Protein AF-A0A5J4TX63-F1 (afdb_monomer_lite)

Organism: NCBI:txid222440

InterPro domains:
  IPR017964 DNA-directed DNA polymerase, family B, conserved site [PS00116] (200-208)
  IPR023211 DNA polymerase, palm domain superfamily [G3DSA:3.90.1600.10] (110-307)
  IPR043502 DNA/RNA polymerase superfamily [SSF56672] (84-308)

pLDDT: mean 83.56, std 12.78, range [38.12, 96.06]

Sequence (308 aa):
MQDTETGRDIKDNVKEDDFEYFRDIVYKGQCWFCEVRFTNKNPPTLDRIDSSLGHSKNNVQLACSWCNVKRGNRDPFITKGLIQLKRYYLAKGNSEGEQFSKITMNSSYGSDGMNQEHFSDIKLCDIHETFRKHLNGRFKSDRKLGGNLYAIEFEQQKFNCKTCLQVAFAVLDCAKYWFMNFYCNFLTPMVDMNRVHLIYCDTDSIMLAVAGDPKQNYKQGFSAVIKDKQFYDLNFYKFLPKPKSIIMQENKCSKGKIKELQIQDKKKPLGVAQEHCGSTLIALAPKNYWLRQEFDKKDPIVVKLKGM

Radius of gyration: 28.32 Å; chains: 1; bounding box: 66×66×69 Å

Secondary structure (DSSP, 8-state):
-HHHHTT---TTB--GGGHHHHHHHHHH-B-TTT-PBPBTTB-EEEEESSTTS--BTTSEEEEEHHHHHHHTTS-HHHHHHHHHHHHHHHHTT-TT-HHHHHHHHHHHHHHHT--GGG--EEEEE-HHHHHHHHTSTTEEEEEEEETTEEEEEE--S-----S-HHHHHHHHHHHHHHHHIIIIIIIHHHB-TTSEEEEEEETTEEEEEE---TTS-GGGTTGGGBS-HHHHHHHHHHHSPPPHHHHHHHHTT------GGG--TT--TT--EEEEEESEEEEEETTEEEEE----TTSPEEEEEE--

Structure (mmCIF, N/CA/C/O backbone):
data_AF-A0A5J4TX63-F1
#
_entry.id   AF-A0A5J4TX63-F1
#
loop_
_atom_site.group_PDB
_atom_site.id
_atom_site.type_symbol
_atom_site.label_atom_id
_atom_site.label_alt_id
_atom_site.label_comp_id
_atom_site.label_asym_id
_atom_site.label_entity_id
_atom_site.label_seq_id
_atom_site.pdbx_PDB_ins_code
_atom_site.Cartn_x
_atom_site.Cartn_y
_atom_site.Cartn_z
_atom_site.occupancy
_atom_site.B_iso_or_equiv
_atom_site.auth_seq_id
_atom_site.auth_comp_id
_atom_site.auth_asym_id
_atom_site.auth_atom_id
_atom_site.pdbx_PDB_model_num
ATOM 1 N N . MET A 1 1 ? 22.228 27.403 -16.193 1.00 63.25 1 MET A N 1
ATOM 2 C CA . MET A 1 1 ? 21.794 26.287 -17.072 1.00 63.25 1 MET A CA 1
ATOM 3 C C . MET A 1 1 ? 22.028 25.022 -16.267 1.00 63.25 1 MET A C 1
ATOM 5 O O . MET A 1 1 ? 23.117 24.886 -15.720 1.00 63.25 1 MET A O 1
ATOM 9 N N . GLN A 1 2 ? 21.023 24.149 -16.133 1.00 71.88 2 GLN A N 1
ATOM 10 C CA . GLN A 1 2 ? 21.026 23.052 -15.147 1.00 71.88 2 GLN A CA 1
ATOM 11 C C . GLN A 1 2 ? 22.307 22.198 -15.178 1.00 71.88 2 GLN A C 1
ATOM 13 O O . GLN A 1 2 ? 22.765 21.741 -14.139 1.00 71.88 2 GLN A O 1
ATOM 18 N N . ASP A 1 3 ? 22.887 21.975 -16.358 1.00 77.94 3 ASP A N 1
ATOM 19 C CA . ASP A 1 3 ? 24.098 21.163 -16.533 1.00 77.94 3 ASP A CA 1
ATOM 20 C C . ASP A 1 3 ? 25.335 21.846 -15.947 1.00 77.94 3 ASP A C 1
ATOM 22 O O . ASP A 1 3 ? 26.051 21.223 -15.163 1.00 77.94 3 ASP A O 1
ATOM 26 N N . THR A 1 4 ? 25.501 23.143 -16.216 1.00 78.00 4 THR A N 1
ATOM 27 C CA . THR A 1 4 ? 26.569 23.995 -15.673 1.00 78.00 4 THR A CA 1
ATOM 28 C C . THR A 1 4 ? 26.514 24.081 -14.149 1.00 78.00 4 THR A C 1
ATOM 30 O O . THR A 1 4 ? 27.539 23.976 -13.489 1.00 78.00 4 THR A O 1
ATOM 33 N N . GLU A 1 5 ? 25.313 24.219 -13.580 1.00 79.75 5 GLU A N 1
ATOM 34 C CA . GLU A 1 5 ? 25.105 24.304 -12.123 1.00 79.75 5 GLU A CA 1
ATOM 35 C C . GLU A 1 5 ? 25.472 23.002 -11.397 1.00 79.75 5 GLU A C 1
ATOM 37 O O . GLU A 1 5 ? 25.868 23.025 -10.237 1.00 79.75 5 GLU A O 1
ATOM 42 N N . THR A 1 6 ? 25.370 21.865 -12.087 1.00 78.50 6 THR A N 1
ATOM 43 C CA . THR A 1 6 ? 25.723 20.537 -11.556 1.00 78.50 6 THR A CA 1
ATOM 44 C C . THR A 1 6 ? 27.087 20.021 -12.027 1.00 78.50 6 THR A C 1
ATOM 46 O O . THR A 1 6 ? 27.402 18.863 -11.775 1.00 78.50 6 THR A O 1
ATOM 49 N N . GLY A 1 7 ? 27.884 20.842 -12.722 1.00 82.19 7 GLY A N 1
ATOM 50 C CA . GLY A 1 7 ? 29.227 20.472 -13.187 1.00 82.19 7 GLY A CA 1
ATOM 51 C C . GLY A 1 7 ? 29.271 19.364 -14.248 1.00 82.19 7 GLY A C 1
ATOM 52 O O . GLY A 1 7 ? 30.264 18.648 -14.331 1.00 82.19 7 GLY A O 1
ATOM 53 N N . ARG A 1 8 ? 28.202 19.188 -15.036 1.00 82.88 8 ARG A N 1
ATOM 54 C CA . ARG A 1 8 ? 28.139 18.175 -16.104 1.00 82.88 8 ARG A CA 1
ATOM 55 C C . ARG A 1 8 ? 28.800 18.681 -17.385 1.00 82.88 8 ARG A C 1
ATOM 57 O O . ARG A 1 8 ? 28.806 19.885 -17.637 1.00 82.88 8 ARG A O 1
ATOM 64 N N . ASP A 1 9 ? 29.345 17.762 -18.186 1.00 84.19 9 ASP A N 1
ATOM 65 C CA . ASP A 1 9 ? 29.952 18.113 -19.475 1.00 84.19 9 ASP A CA 1
ATOM 66 C C . ASP A 1 9 ? 28.898 18.709 -20.422 1.00 84.19 9 ASP A C 1
ATOM 68 O O . ASP A 1 9 ? 27.782 18.199 -20.532 1.00 84.19 9 ASP A O 1
ATOM 72 N N . ILE A 1 10 ? 29.271 19.806 -21.079 1.00 84.44 10 ILE A N 1
ATOM 73 C CA . ILE A 1 10 ? 28.422 20.608 -21.966 1.00 84.44 10 ILE A CA 1
ATOM 74 C C . ILE A 1 10 ? 28.936 20.645 -23.411 1.00 84.44 10 ILE A C 1
ATOM 76 O O . ILE A 1 10 ? 28.298 21.276 -24.253 1.00 84.44 10 ILE A O 1
ATOM 80 N N . LYS A 1 11 ? 30.076 20.006 -23.718 1.00 84.62 11 LYS A N 1
ATOM 81 C CA . LYS A 1 11 ? 30.701 20.057 -25.057 1.00 84.62 11 LYS A CA 1
ATOM 82 C C . LYS A 1 11 ? 29.755 19.600 -26.174 1.00 84.62 11 LYS A C 1
ATOM 84 O O . LYS A 1 11 ? 29.693 20.235 -27.231 1.00 84.62 11 LYS A O 1
ATOM 89 N N . ASP A 1 12 ? 28.978 18.561 -25.880 1.00 86.50 12 ASP A N 1
ATOM 90 C CA . ASP A 1 12 ? 28.062 17.901 -26.815 1.00 86.50 12 ASP A CA 1
ATOM 91 C C . ASP A 1 12 ? 26.586 18.183 -26.507 1.00 86.50 12 ASP A C 1
ATOM 93 O O . ASP A 1 12 ? 25.705 17.413 -26.900 1.00 86.50 12 ASP A O 1
ATOM 97 N N . ASN A 1 13 ? 26.295 19.265 -25.779 1.00 88.44 13 ASN A N 1
ATOM 98 C CA . ASN A 1 13 ? 24.913 19.644 -25.504 1.00 88.44 13 ASN A CA 1
ATOM 99 C C . ASN A 1 13 ? 24.160 19.995 -26.795 1.00 88.44 13 ASN A C 1
ATOM 101 O O . ASN A 1 13 ? 24.763 20.492 -27.745 1.00 88.44 13 ASN A O 1
ATOM 105 N N . VAL A 1 14 ? 22.842 19.758 -26.798 1.00 88.25 14 VAL A N 1
ATOM 106 C CA . VAL A 1 14 ? 21.936 20.095 -27.910 1.00 88.25 14 VAL A CA 1
ATOM 107 C C . VAL A 1 14 ? 22.163 21.536 -28.374 1.00 88.25 14 VAL A C 1
ATOM 109 O O . VAL A 1 14 ? 22.171 22.459 -27.553 1.00 88.25 14 VAL A O 1
ATOM 112 N N . LYS A 1 15 ? 22.322 21.718 -29.690 1.00 89.25 15 LYS A N 1
ATOM 113 C CA . LYS A 1 15 ? 22.596 23.015 -30.331 1.00 89.25 15 LYS A CA 1
ATOM 114 C C . LYS A 1 15 ? 21.430 23.449 -31.214 1.00 89.25 15 LYS A C 1
ATOM 116 O O . LYS A 1 15 ? 20.516 22.675 -31.486 1.00 89.25 15 LYS A O 1
ATOM 121 N N . GLU A 1 16 ? 21.471 24.693 -31.680 1.00 88.38 16 GLU A N 1
ATOM 122 C CA . GLU A 1 16 ? 20.468 25.234 -32.606 1.00 88.38 16 GLU A CA 1
ATOM 123 C C . GLU A 1 16 ? 20.409 24.442 -33.923 1.00 88.38 16 GLU A C 1
ATOM 125 O O . GLU A 1 16 ? 19.320 24.181 -34.427 1.00 88.38 16 GLU A O 1
ATOM 130 N N . ASP A 1 17 ? 21.549 23.929 -34.397 1.00 91.38 17 ASP A N 1
ATOM 131 C CA . ASP A 1 17 ? 21.633 23.062 -35.583 1.00 91.38 17 ASP A CA 1
ATOM 132 C C . ASP A 1 17 ? 20.809 21.761 -35.454 1.00 91.38 17 ASP A C 1
ATOM 134 O O . ASP A 1 17 ? 20.421 21.159 -36.455 1.00 91.38 17 ASP A O 1
ATOM 138 N N . ASP A 1 18 ? 20.488 21.322 -34.229 1.00 90.75 18 ASP A N 1
ATOM 139 C CA . ASP A 1 18 ? 19.634 20.154 -33.987 1.00 90.75 18 ASP A CA 1
ATOM 140 C C . ASP A 1 18 ? 18.128 20.477 -34.047 1.00 90.75 18 ASP A C 1
ATOM 142 O O . ASP A 1 18 ? 17.299 19.572 -33.892 1.00 90.75 18 ASP A O 1
ATOM 146 N N . PHE A 1 19 ? 17.744 21.739 -34.270 1.00 90.44 19 PHE A N 1
ATOM 147 C CA . PHE A 1 19 ? 16.352 22.195 -34.236 1.00 90.44 19 PHE A CA 1
ATOM 148 C C . PHE A 1 19 ? 15.436 21.366 -35.140 1.00 90.44 19 PHE A C 1
ATOM 150 O O . PHE A 1 19 ? 14.395 20.884 -34.694 1.00 90.44 19 PHE A O 1
ATOM 157 N N . GLU A 1 20 ? 15.840 21.155 -36.392 1.00 92.44 20 GLU A N 1
ATOM 158 C CA . GLU A 1 20 ? 15.070 20.403 -37.387 1.00 92.44 20 GLU A CA 1
ATOM 159 C C . GLU A 1 20 ? 14.808 18.955 -36.946 1.00 92.44 20 GLU A C 1
ATOM 161 O O . GLU A 1 20 ? 13.685 18.453 -37.054 1.00 92.44 20 GLU A O 1
ATOM 166 N N . TYR A 1 21 ? 15.819 18.314 -36.353 1.00 91.44 21 TYR A N 1
ATOM 167 C CA . TYR A 1 21 ? 15.705 16.969 -35.796 1.00 91.44 21 TYR A CA 1
ATOM 168 C C . TYR A 1 21 ? 14.702 16.927 -34.636 1.00 91.44 21 TYR A C 1
ATOM 170 O O . TYR A 1 21 ? 13.779 16.110 -34.643 1.00 91.44 21 TYR A O 1
ATOM 178 N N . PHE A 1 22 ? 14.843 17.830 -33.657 1.00 91.62 22 PHE A N 1
ATOM 179 C CA . PHE A 1 22 ? 13.956 17.865 -32.492 1.00 91.62 22 PHE A CA 1
ATOM 180 C C . PHE A 1 22 ? 12.519 18.255 -32.860 1.00 91.62 22 PHE A C 1
ATOM 182 O O . PHE A 1 22 ? 11.571 17.715 -32.286 1.00 91.62 22 PHE A O 1
ATOM 189 N N . ARG A 1 23 ? 12.336 19.133 -33.852 1.00 91.50 23 ARG A N 1
ATOM 190 C CA . ARG A 1 23 ? 11.021 19.519 -34.374 1.00 91.50 23 ARG A CA 1
ATOM 191 C C . ARG A 1 23 ? 10.265 18.318 -34.944 1.00 91.50 23 ARG A C 1
ATOM 193 O O . ARG A 1 23 ? 9.100 18.131 -34.591 1.00 91.50 23 ARG A O 1
ATOM 200 N N . ASP A 1 24 ? 10.907 17.499 -35.781 1.00 90.94 24 ASP A N 1
ATOM 201 C CA . ASP A 1 24 ? 10.243 16.348 -36.411 1.00 90.94 24 ASP A CA 1
ATOM 202 C C . ASP A 1 24 ? 9.843 15.280 -35.381 1.00 90.94 24 ASP A C 1
ATOM 204 O O . ASP A 1 24 ? 8.698 14.810 -35.372 1.00 90.94 24 ASP A O 1
ATOM 208 N N . ILE A 1 25 ? 10.746 14.955 -34.446 1.00 90.75 25 ILE A N 1
ATOM 209 C CA . ILE A 1 25 ? 10.450 13.957 -33.410 1.00 90.75 25 ILE A CA 1
ATOM 210 C C . ILE A 1 25 ? 9.389 14.445 -32.420 1.00 90.75 25 ILE A C 1
ATOM 212 O O . ILE A 1 25 ? 8.603 13.637 -31.939 1.00 90.75 25 ILE A O 1
ATOM 216 N N . VAL A 1 26 ? 9.316 15.746 -32.119 1.00 91.94 26 VAL A N 1
ATOM 217 C CA . VAL A 1 26 ? 8.270 16.306 -31.248 1.00 91.94 26 VAL A CA 1
ATOM 218 C C . VAL A 1 26 ? 6.914 16.279 -31.942 1.00 91.94 26 VAL A C 1
ATOM 220 O O . VAL A 1 26 ? 5.922 15.916 -31.311 1.00 91.94 26 VAL A O 1
ATOM 223 N N . TYR A 1 27 ? 6.864 16.636 -33.229 1.00 88.94 27 TYR A N 1
ATOM 224 C CA . TYR A 1 27 ? 5.616 16.706 -33.989 1.00 88.94 27 TYR A CA 1
ATOM 225 C C . TYR A 1 27 ? 4.954 15.331 -34.150 1.00 88.94 27 TYR A C 1
ATOM 227 O O . TYR A 1 27 ? 3.744 15.193 -33.967 1.00 88.94 27 TYR A O 1
ATOM 235 N N . LYS A 1 28 ? 5.747 14.299 -34.456 1.00 88.25 28 LYS A N 1
ATOM 236 C CA . LYS A 1 28 ? 5.259 12.918 -34.634 1.00 88.25 28 LYS A CA 1
ATOM 237 C C . LYS A 1 28 ? 5.253 12.110 -33.335 1.00 88.25 28 LYS A C 1
ATOM 239 O O . LYS A 1 28 ? 4.637 11.046 -33.272 1.00 88.25 28 LYS A O 1
ATOM 244 N N . GLY A 1 29 ? 5.964 12.587 -32.320 1.00 90.31 29 GLY A N 1
ATOM 245 C CA . GLY A 1 29 ? 6.242 11.841 -31.107 1.00 90.31 29 GLY A CA 1
ATOM 246 C C . GLY A 1 29 ? 5.195 11.978 -30.013 1.00 90.31 29 GLY A C 1
ATOM 247 O O . GLY A 1 29 ? 4.154 12.632 -30.109 1.00 90.31 29 GLY A O 1
ATOM 248 N N . GLN A 1 30 ? 5.517 11.321 -28.911 1.00 94.69 30 GLN A N 1
ATOM 249 C CA . GLN A 1 30 ? 4.745 11.321 -27.682 1.00 94.69 30 GLN A CA 1
ATOM 250 C C . GLN A 1 30 ? 5.697 11.232 -26.495 1.00 94.69 30 GLN A C 1
ATOM 252 O O . GLN A 1 30 ? 6.861 10.861 -26.639 1.00 94.69 30 GLN A O 1
ATOM 257 N N . CYS A 1 31 ? 5.197 11.554 -25.307 1.00 95.88 31 CYS A N 1
ATOM 258 C CA . CYS A 1 31 ? 5.966 11.396 -24.079 1.00 95.88 31 CYS A CA 1
ATOM 259 C C . CYS A 1 31 ? 6.352 9.926 -23.870 1.00 95.88 31 CYS A C 1
ATOM 261 O O . CYS A 1 31 ? 5.477 9.062 -23.830 1.00 95.88 31 CYS A O 1
ATOM 263 N N . TRP A 1 32 ? 7.636 9.648 -23.652 1.00 95.31 32 TRP A N 1
ATOM 264 C CA . TRP A 1 32 ? 8.145 8.293 -23.434 1.00 95.31 32 TRP A CA 1
ATOM 265 C C . TRP A 1 32 ? 7.550 7.618 -22.187 1.00 95.31 32 TRP A C 1
ATOM 267 O O . TRP A 1 32 ? 7.289 6.414 -22.192 1.00 95.31 32 TRP A O 1
ATOM 277 N N . PHE A 1 33 ? 7.276 8.398 -21.135 1.00 95.81 33 PHE A N 1
ATOM 278 C CA . PHE A 1 33 ? 6.724 7.899 -19.872 1.00 95.81 33 PHE A CA 1
ATOM 279 C C . PHE A 1 33 ? 5.220 7.640 -19.929 1.00 95.81 33 PHE A C 1
ATOM 281 O O . PHE A 1 33 ? 4.740 6.616 -19.457 1.00 95.81 33 PHE A O 1
ATOM 288 N N . CYS A 1 34 ? 4.446 8.594 -20.445 1.00 94.12 34 CYS A N 1
ATOM 289 C CA . CYS A 1 34 ? 2.988 8.541 -20.345 1.00 94.12 34 CYS A CA 1
ATOM 290 C C . CYS A 1 34 ? 2.291 8.231 -21.670 1.00 94.12 34 CYS A C 1
ATOM 292 O O . CYS A 1 34 ? 1.075 8.074 -21.671 1.00 94.12 34 CYS A O 1
ATOM 294 N N . GLU A 1 35 ? 3.043 8.167 -22.769 1.00 93.81 35 GLU A N 1
ATOM 295 C CA . GLU A 1 35 ? 2.569 7.799 -24.109 1.00 93.81 35 GLU A CA 1
ATOM 296 C C . GLU A 1 35 ? 1.427 8.691 -24.614 1.00 93.81 35 GLU A C 1
ATOM 298 O O . GLU A 1 35 ? 0.582 8.287 -25.403 1.00 93.81 35 GLU A O 1
ATOM 303 N N . VAL A 1 36 ? 1.396 9.947 -24.153 1.00 92.75 36 VAL A N 1
ATOM 304 C CA . VAL A 1 36 ? 0.498 10.975 -24.691 1.00 92.75 36 VAL A CA 1
ATOM 305 C C . VAL A 1 36 ? 1.246 11.898 -25.619 1.00 92.75 36 VAL A C 1
ATOM 307 O O . VAL A 1 36 ? 2.344 12.366 -25.302 1.00 92.75 36 VAL A O 1
ATOM 310 N N . ARG A 1 37 ? 0.602 12.164 -26.756 1.00 93.44 37 ARG A N 1
ATOM 311 C CA . ARG A 1 37 ? 1.047 13.136 -27.748 1.00 93.44 37 ARG A CA 1
ATOM 312 C C . ARG A 1 37 ? 1.201 14.519 -27.129 1.00 93.44 37 ARG A C 1
ATOM 314 O O . ARG A 1 37 ? 0.462 14.918 -26.222 1.00 93.44 37 ARG A O 1
ATOM 321 N N . PHE A 1 38 ? 2.186 15.249 -27.621 1.00 94.12 38 PHE A N 1
ATOM 322 C CA . PHE A 1 38 ? 2.439 16.602 -27.162 1.00 94.12 38 PHE A CA 1
ATOM 323 C C . PHE A 1 38 ? 1.362 17.557 -27.673 1.00 94.12 38 PHE A C 1
ATOM 325 O O . PHE A 1 38 ? 0.856 17.425 -28.784 1.00 94.12 38 PHE A O 1
ATOM 332 N N . THR A 1 39 ? 0.974 18.496 -26.817 1.00 89.50 39 THR A N 1
ATOM 333 C CA . THR A 1 39 ? 0.004 19.555 -27.126 1.00 89.50 39 THR A CA 1
ATOM 334 C C . THR A 1 39 ? 0.427 20.823 -26.396 1.00 89.50 39 THR A C 1
ATOM 336 O O . THR A 1 39 ? 1.256 20.763 -25.491 1.00 89.50 39 THR A O 1
ATOM 339 N N . ASN A 1 40 ? -0.205 21.961 -26.681 1.00 86.00 40 ASN A N 1
ATOM 340 C CA . ASN A 1 40 ? 0.071 23.208 -25.952 1.00 86.00 40 ASN A CA 1
ATOM 341 C C . ASN A 1 40 ? -0.186 23.088 -24.434 1.00 86.00 40 ASN A C 1
ATOM 343 O O . ASN A 1 40 ? 0.428 23.796 -23.644 1.00 86.00 40 ASN A O 1
ATOM 347 N N . LYS A 1 41 ? -1.069 22.170 -24.012 1.00 86.81 41 LYS A N 1
ATOM 348 C CA . LYS A 1 41 ? -1.340 21.874 -22.591 1.00 86.81 41 LYS A CA 1
ATOM 349 C C . LYS A 1 41 ? -0.399 20.816 -22.001 1.00 86.81 41 LYS A C 1
ATOM 351 O O . LYS A 1 41 ? -0.329 20.670 -20.785 1.00 86.81 41 LYS A O 1
ATOM 356 N N . ASN A 1 42 ? 0.298 20.064 -22.849 1.00 87.38 42 ASN A N 1
ATOM 357 C CA . ASN A 1 42 ? 1.246 19.018 -22.480 1.00 87.38 42 ASN A CA 1
ATOM 358 C C . ASN A 1 42 ? 2.555 19.245 -23.253 1.00 87.38 42 ASN A C 1
ATOM 360 O O . ASN A 1 42 ? 2.825 18.505 -24.205 1.00 87.38 42 ASN A O 1
ATOM 364 N N . PRO A 1 43 ? 3.322 20.295 -22.904 1.00 90.19 43 PRO A N 1
ATOM 365 C CA . PRO A 1 43 ? 4.495 20.674 -23.670 1.00 90.19 43 PRO A CA 1
ATOM 366 C C . PRO A 1 43 ? 5.598 19.610 -23.549 1.00 90.19 43 PRO A C 1
ATOM 368 O O . PRO A 1 43 ? 5.773 19.020 -22.468 1.00 90.19 43 PRO A O 1
ATOM 371 N N . PRO A 1 44 ? 6.336 19.359 -24.643 1.00 94.19 44 PRO A N 1
ATOM 372 C CA . PRO A 1 44 ? 7.488 18.474 -24.639 1.00 94.19 44 PRO A CA 1
ATOM 373 C C . PRO A 1 44 ? 8.646 19.098 -23.856 1.00 94.19 44 PRO A C 1
ATOM 375 O O . PRO A 1 44 ? 8.828 20.313 -23.820 1.00 94.19 44 PRO A O 1
ATOM 378 N N . THR A 1 45 ? 9.444 18.240 -23.245 1.00 94.06 45 THR A N 1
ATOM 379 C CA . THR A 1 45 ? 10.730 18.529 -22.622 1.00 94.06 45 THR A CA 1
ATOM 380 C C . THR A 1 45 ? 11.709 17.417 -22.991 1.00 94.06 45 THR A C 1
ATOM 382 O O . THR A 1 45 ? 11.306 16.329 -23.415 1.00 94.06 45 THR A O 1
ATOM 385 N N . LEU A 1 46 ? 13.000 17.695 -22.828 1.00 93.12 46 LEU A N 1
ATOM 386 C CA . LEU A 1 46 ? 14.051 16.694 -22.965 1.00 93.12 46 LEU A CA 1
ATOM 387 C C . LEU A 1 46 ? 14.358 16.118 -21.582 1.00 93.12 46 LEU A C 1
ATOM 389 O O . LEU A 1 46 ? 14.754 16.839 -20.668 1.00 93.12 46 LEU A O 1
ATOM 393 N N . ASP A 1 47 ? 14.103 14.826 -21.419 1.00 93.06 47 ASP A N 1
ATOM 394 C CA . ASP A 1 47 ? 14.500 14.046 -20.250 1.00 93.06 47 ASP A CA 1
ATOM 395 C C . ASP A 1 47 ? 15.811 13.330 -20.557 1.00 93.06 47 ASP A C 1
ATOM 397 O O . ASP A 1 47 ? 16.002 12.827 -21.665 1.00 93.06 47 ASP A O 1
ATOM 401 N N . ARG A 1 48 ? 16.722 13.304 -19.586 1.00 92.19 48 ARG A N 1
ATOM 402 C CA . ARG A 1 48 ? 18.016 12.642 -19.749 1.00 92.19 48 ARG A CA 1
ATOM 403 C C . ARG A 1 48 ? 17.858 11.143 -19.542 1.00 92.19 48 ARG A C 1
ATOM 405 O O . ARG A 1 48 ? 17.314 10.723 -18.522 1.00 92.19 48 ARG A O 1
ATOM 412 N N . ILE A 1 49 ? 18.394 10.351 -20.465 1.00 91.81 49 ILE A N 1
ATOM 413 C CA . ILE A 1 49 ? 18.435 8.890 -20.347 1.00 91.81 49 ILE A CA 1
ATOM 414 C C . ILE A 1 49 ? 19.349 8.517 -19.173 1.00 91.81 49 ILE A C 1
ATOM 416 O O . ILE A 1 49 ? 18.914 7.844 -18.236 1.00 91.81 49 ILE A O 1
ATOM 420 N N . ASP A 1 50 ? 20.574 9.046 -19.179 1.00 88.69 50 ASP A N 1
ATOM 421 C CA . ASP A 1 50 ? 21.488 9.033 -18.044 1.00 88.69 50 ASP A CA 1
ATOM 422 C C . ASP A 1 50 ? 21.536 10.419 -17.387 1.00 88.69 50 ASP A C 1
ATOM 424 O O . ASP A 1 50 ? 21.962 11.416 -17.978 1.00 88.69 50 ASP A O 1
ATOM 428 N N . SER A 1 51 ? 21.092 10.477 -16.130 1.00 87.31 51 SER A N 1
ATOM 429 C CA . SER A 1 51 ? 21.051 11.709 -15.338 1.00 87.31 51 SER A CA 1
ATOM 430 C C . SER A 1 51 ? 22.439 12.225 -14.934 1.00 87.31 51 SER A C 1
ATOM 432 O O . SER A 1 51 ? 22.530 13.386 -14.529 1.00 87.31 51 SER A O 1
ATOM 434 N N . SER A 1 52 ? 23.489 11.400 -15.036 1.00 87.50 52 SER A N 1
ATOM 435 C CA . SER A 1 52 ? 24.883 11.785 -14.778 1.00 87.50 52 SER A CA 1
ATOM 436 C C . SER A 1 52 ? 25.521 12.556 -15.941 1.00 87.50 52 SER A C 1
ATOM 438 O O . SER A 1 52 ? 26.466 13.314 -15.730 1.00 87.50 52 SER A O 1
ATOM 440 N N . LEU A 1 53 ? 24.965 12.430 -17.148 1.00 89.06 53 LEU A N 1
ATOM 441 C CA . LEU A 1 53 ? 25.469 13.063 -18.365 1.00 89.06 53 LEU A CA 1
ATOM 442 C C . LEU A 1 53 ? 24.708 14.363 -18.703 1.00 89.06 53 LEU A C 1
ATOM 444 O O . LEU A 1 53 ? 23.654 14.680 -18.135 1.00 89.06 53 LEU A O 1
ATOM 448 N N . GLY A 1 54 ? 25.272 15.161 -19.612 1.00 89.25 54 GLY A N 1
ATOM 449 C CA . GLY A 1 54 ? 24.645 16.371 -20.161 1.00 89.25 54 GLY A CA 1
ATOM 450 C C . GLY A 1 54 ? 23.490 16.066 -21.124 1.00 89.25 54 GLY A C 1
ATOM 451 O O . GLY A 1 54 ? 23.190 14.906 -21.428 1.00 89.25 54 GLY A O 1
ATOM 452 N N . HIS A 1 55 ? 22.820 17.108 -21.615 1.00 91.00 55 HIS A N 1
ATOM 453 C CA . HIS A 1 55 ? 21.766 16.964 -22.625 1.00 91.00 55 HIS A CA 1
ATOM 454 C C . HIS A 1 55 ? 22.371 16.863 -24.026 1.00 91.00 55 HIS A C 1
ATOM 456 O O . HIS A 1 55 ? 22.304 17.815 -24.796 1.00 91.00 55 HIS A O 1
ATOM 462 N N . SER A 1 56 ? 22.948 15.714 -24.370 1.00 91.56 56 SER A N 1
ATOM 463 C CA . SER A 1 56 ? 23.385 15.434 -25.741 1.00 91.56 56 SER A CA 1
ATOM 464 C C . SER A 1 56 ? 22.282 14.767 -26.557 1.00 91.56 56 SER A C 1
ATOM 466 O O . SER A 1 56 ? 21.389 14.121 -26.006 1.00 91.56 56 SER A O 1
ATOM 468 N N . LYS A 1 57 ? 22.363 14.863 -27.888 1.00 90.12 57 LYS A N 1
ATOM 469 C CA . LYS A 1 57 ? 21.389 14.269 -28.824 1.00 90.12 57 LYS A CA 1
ATOM 470 C C . LYS A 1 57 ? 21.122 12.776 -28.581 1.00 90.12 57 LYS A C 1
ATOM 472 O O . LYS A 1 57 ? 19.996 12.324 -28.760 1.00 90.12 57 LYS A O 1
ATOM 477 N N . ASN A 1 58 ? 22.137 12.036 -28.129 1.00 90.50 58 ASN A N 1
ATOM 478 C CA . ASN A 1 58 ? 22.064 10.595 -27.867 1.00 90.50 58 ASN A CA 1
ATOM 479 C C . ASN A 1 58 ? 21.677 10.251 -26.418 1.00 90.50 58 ASN A C 1
ATOM 481 O O . ASN A 1 58 ? 21.408 9.090 -26.124 1.00 90.50 58 ASN A O 1
ATOM 485 N N . ASN A 1 59 ? 21.658 11.233 -25.512 1.00 92.25 59 ASN A N 1
ATOM 486 C CA . ASN A 1 59 ? 21.342 11.047 -24.094 1.00 92.25 59 ASN A CA 1
ATOM 487 C C . ASN A 1 59 ? 19.993 11.672 -23.700 1.00 92.25 59 ASN A C 1
ATOM 489 O O . ASN A 1 59 ? 19.699 11.835 -22.517 1.00 92.25 59 ASN A O 1
ATOM 493 N N . VAL A 1 60 ? 19.156 12.046 -24.667 1.00 92.81 60 VAL A N 1
ATOM 494 C CA . VAL A 1 60 ? 17.848 12.645 -24.390 1.00 92.81 60 VAL A CA 1
ATOM 495 C C . VAL A 1 60 ? 16.713 11.846 -25.003 1.00 92.81 60 VAL A C 1
ATOM 497 O O . VAL A 1 60 ? 16.825 11.266 -26.079 1.00 92.81 60 VAL A O 1
ATOM 500 N N . GLN A 1 61 ? 15.583 11.868 -24.313 1.00 93.69 61 GLN A N 1
ATOM 501 C CA . GLN A 1 61 ? 14.316 11.330 -24.777 1.00 93.69 61 GLN A CA 1
ATOM 502 C C . GLN A 1 61 ? 13.194 12.340 -24.530 1.00 93.69 61 GLN A C 1
ATOM 504 O O . GLN A 1 61 ? 13.273 13.190 -23.641 1.00 93.69 61 GLN A O 1
ATOM 509 N N . LEU A 1 62 ? 12.122 12.248 -25.318 1.00 95.31 62 LEU A N 1
ATOM 510 C CA . LEU A 1 62 ? 10.985 13.149 -25.176 1.00 95.31 62 LEU A CA 1
ATOM 511 C C . LEU A 1 62 ? 10.152 12.779 -23.945 1.00 95.31 62 LEU A C 1
ATOM 513 O O . LEU A 1 62 ? 9.625 11.671 -23.832 1.00 95.31 62 LEU A O 1
ATOM 517 N N . ALA A 1 63 ? 9.943 13.740 -23.057 1.00 96.06 63 ALA A N 1
ATOM 518 C CA . ALA A 1 63 ? 9.037 13.626 -21.923 1.00 96.06 63 ALA A CA 1
ATOM 519 C C . ALA A 1 63 ? 8.110 14.838 -21.888 1.00 96.06 63 ALA A C 1
ATOM 521 O O . ALA A 1 63 ? 8.415 15.871 -22.462 1.00 96.06 63 ALA A O 1
ATOM 522 N N . CYS A 1 64 ? 6.958 14.752 -21.229 1.00 95.19 64 CYS A N 1
ATOM 523 C CA . CYS A 1 64 ? 6.236 15.976 -20.893 1.00 95.19 64 CYS A CA 1
ATOM 524 C C . CYS A 1 64 ? 6.759 16.557 -19.582 1.00 95.19 64 CYS A C 1
ATOM 526 O O . CYS A 1 64 ? 7.270 15.818 -18.736 1.00 95.19 64 CYS A O 1
ATOM 528 N N . SER A 1 65 ? 6.572 17.863 -19.384 1.00 92.75 65 SER A N 1
ATOM 529 C CA . SER A 1 65 ? 7.033 18.576 -18.182 1.00 92.75 65 SER A CA 1
ATOM 530 C C . SER A 1 65 ? 6.675 17.849 -16.876 1.00 92.75 65 SER A C 1
ATOM 532 O O . SER A 1 65 ? 7.546 17.585 -16.046 1.00 92.75 65 SER A O 1
ATOM 534 N N . TRP A 1 66 ? 5.420 17.407 -16.730 1.00 92.31 66 TRP A N 1
ATOM 535 C CA . TRP A 1 66 ? 4.983 16.679 -15.537 1.00 92.31 66 TRP A CA 1
ATOM 536 C C . TRP A 1 66 ? 5.718 15.343 -15.348 1.00 92.31 66 TRP A C 1
ATOM 538 O O . TRP A 1 66 ? 6.127 15.026 -14.232 1.00 92.31 66 TRP A O 1
ATOM 548 N N . CYS A 1 67 ? 5.909 14.564 -16.419 1.00 94.56 67 CYS A N 1
ATOM 549 C CA . CYS A 1 67 ? 6.598 13.274 -16.336 1.00 94.56 67 CYS A CA 1
ATOM 550 C C . CYS A 1 67 ? 8.082 13.444 -16.023 1.00 94.56 67 CYS A C 1
ATOM 552 O O . CYS A 1 67 ? 8.591 12.712 -15.186 1.00 94.56 67 CYS A O 1
ATOM 554 N N . ASN A 1 68 ? 8.744 14.427 -16.634 1.00 93.62 68 ASN A N 1
ATOM 555 C CA . ASN A 1 68 ? 10.160 14.718 -16.413 1.00 93.62 68 ASN A CA 1
ATOM 556 C C . ASN A 1 68 ? 10.416 15.112 -14.940 1.00 93.62 68 ASN A C 1
ATOM 558 O O . ASN A 1 68 ? 11.238 14.514 -14.248 1.00 93.62 68 ASN A O 1
ATOM 562 N N . VAL A 1 69 ? 9.577 15.994 -14.378 1.00 91.44 69 VAL A N 1
ATOM 563 C CA . VAL A 1 69 ? 9.626 16.334 -12.941 1.00 91.44 69 VAL A CA 1
ATOM 564 C C . VAL A 1 69 ? 9.352 15.113 -12.053 1.00 91.44 69 VAL A C 1
ATOM 566 O O . VAL A 1 69 ? 9.969 14.945 -10.998 1.00 91.44 69 VAL A O 1
ATOM 569 N N . LYS A 1 70 ? 8.419 14.236 -12.448 1.00 90.50 70 LYS A N 1
ATOM 570 C CA . LYS A 1 70 ? 8.146 12.993 -11.710 1.00 90.50 70 LYS A CA 1
ATOM 571 C C . LYS A 1 70 ? 9.259 11.963 -11.847 1.00 90.50 70 LYS A C 1
ATOM 573 O O . LYS A 1 70 ? 9.493 11.240 -10.885 1.00 90.50 70 LYS A O 1
ATOM 578 N N . ARG A 1 71 ? 9.978 11.916 -12.957 1.00 91.94 71 ARG A N 1
ATOM 579 C CA . ARG A 1 71 ? 11.163 11.081 -13.125 1.00 91.94 71 ARG A CA 1
ATOM 580 C C . ARG A 1 71 ? 12.270 11.534 -12.179 1.00 91.94 71 ARG A C 1
ATOM 582 O O . ARG A 1 71 ? 12.688 10.742 -11.331 1.00 91.94 71 ARG A O 1
ATOM 589 N N . GLY A 1 72 ? 12.675 12.804 -12.234 1.00 89.44 72 GLY A N 1
ATOM 590 C CA . GLY A 1 72 ? 13.842 13.278 -11.481 1.00 89.44 72 GLY A CA 1
ATOM 591 C C . GLY A 1 72 ? 15.045 12.364 -11.746 1.00 89.44 72 GLY A C 1
ATOM 592 O O . GLY A 1 72 ? 15.280 12.012 -12.893 1.00 89.44 72 GLY A O 1
ATOM 593 N N . ASN A 1 73 ? 15.722 11.880 -10.699 1.00 87.44 73 ASN A N 1
ATOM 594 C CA . ASN A 1 73 ? 16.849 10.935 -10.812 1.00 87.44 73 ASN A CA 1
ATOM 595 C C . ASN A 1 73 ? 16.477 9.463 -10.495 1.00 87.44 73 ASN A C 1
ATOM 597 O O . ASN A 1 73 ? 17.361 8.665 -10.205 1.00 87.44 73 ASN A O 1
ATOM 601 N N . ARG A 1 74 ? 15.184 9.099 -10.482 1.00 90.19 74 ARG A N 1
ATOM 602 C CA . ARG A 1 74 ? 14.714 7.727 -10.164 1.00 90.19 74 ARG A CA 1
ATOM 603 C C . ARG A 1 74 ? 15.006 6.723 -11.288 1.00 90.19 74 ARG A C 1
ATOM 605 O O . ARG A 1 74 ? 15.675 7.049 -12.240 1.00 90.19 74 ARG A O 1
ATOM 612 N N . ASP A 1 75 ? 14.525 5.489 -11.222 1.00 91.50 75 ASP A N 1
ATOM 613 C CA . ASP A 1 75 ? 14.634 4.571 -12.366 1.00 91.50 75 ASP A CA 1
ATOM 614 C C . ASP A 1 75 ? 13.600 4.931 -13.465 1.00 91.50 75 ASP A C 1
ATOM 616 O O . ASP A 1 75 ? 12.434 5.205 -13.136 1.00 91.50 75 ASP A O 1
ATOM 620 N N . PRO A 1 76 ? 13.974 4.966 -14.763 1.00 91.19 76 PRO A N 1
ATOM 621 C CA . PRO A 1 76 ? 13.074 5.388 -15.835 1.00 91.19 76 PRO A CA 1
ATOM 622 C C . PRO A 1 76 ? 11.944 4.387 -16.096 1.00 91.19 76 PRO A C 1
ATOM 624 O O . PRO A 1 76 ? 10.807 4.811 -16.315 1.00 91.19 76 PRO A O 1
ATOM 627 N N . PHE A 1 77 ? 12.212 3.085 -16.014 1.00 92.88 77 PHE A N 1
ATOM 628 C CA . PHE A 1 77 ? 11.221 2.042 -16.273 1.00 92.88 77 PHE A CA 1
ATOM 629 C C . PHE A 1 77 ? 10.221 1.922 -15.123 1.00 92.88 77 PHE A C 1
ATOM 631 O O . PHE A 1 77 ? 9.013 1.880 -15.366 1.00 92.88 77 PHE A O 1
ATOM 638 N N . ILE A 1 78 ? 10.691 1.976 -13.873 1.00 90.31 78 ILE A N 1
ATOM 639 C CA . ILE A 1 78 ? 9.820 1.996 -12.688 1.00 90.31 78 ILE A CA 1
ATOM 640 C C . ILE A 1 78 ? 8.930 3.243 -12.714 1.00 90.31 78 ILE A C 1
ATOM 642 O O . ILE A 1 78 ? 7.715 3.152 -12.525 1.00 90.31 78 ILE A O 1
ATOM 646 N N . THR A 1 79 ? 9.509 4.415 -12.999 1.00 91.88 79 THR A N 1
ATOM 647 C CA . THR A 1 79 ? 8.741 5.667 -13.088 1.00 91.88 79 THR A CA 1
ATOM 648 C C . THR A 1 79 ? 7.688 5.584 -14.194 1.00 91.88 79 THR A C 1
ATOM 650 O O . THR A 1 79 ? 6.531 5.945 -13.963 1.00 91.88 79 THR A O 1
ATOM 653 N N . LYS A 1 80 ? 8.063 5.085 -15.379 1.00 94.69 80 LYS A N 1
ATOM 654 C CA . LYS A 1 80 ? 7.143 4.867 -16.500 1.00 94.69 80 LYS A CA 1
ATOM 655 C C . LYS A 1 80 ? 5.975 3.968 -16.086 1.00 94.69 80 LYS A C 1
ATOM 657 O O . LYS A 1 80 ? 4.824 4.378 -16.239 1.00 94.69 80 LYS A O 1
ATOM 662 N N . GLY A 1 81 ? 6.258 2.818 -15.473 1.00 92.06 81 GLY A N 1
ATOM 663 C CA . GLY A 1 81 ? 5.238 1.889 -14.980 1.00 92.06 81 GLY A CA 1
ATOM 664 C C . GLY A 1 81 ? 4.263 2.540 -13.993 1.00 92.06 81 GLY A C 1
ATOM 665 O O . GLY A 1 81 ? 3.049 2.445 -14.171 1.00 92.06 81 GLY A O 1
ATOM 666 N N . LEU A 1 82 ? 4.765 3.284 -13.001 1.00 89.94 82 LEU A N 1
ATOM 667 C CA . LEU A 1 82 ? 3.921 3.987 -12.024 1.00 89.94 82 LEU A CA 1
ATOM 668 C C . LEU A 1 82 ? 3.047 5.074 -12.666 1.00 89.94 82 LEU A C 1
ATOM 670 O O . LEU A 1 82 ? 1.880 5.228 -12.299 1.00 89.94 82 LEU A O 1
ATOM 674 N N . ILE A 1 83 ? 3.584 5.827 -13.630 1.00 91.50 83 ILE A N 1
ATOM 675 C CA . ILE A 1 83 ? 2.836 6.864 -14.354 1.00 91.50 83 ILE A CA 1
ATOM 676 C C . ILE A 1 83 ? 1.702 6.238 -15.166 1.00 91.50 83 ILE A C 1
ATOM 678 O O . ILE A 1 83 ? 0.566 6.716 -15.107 1.00 91.50 83 ILE A O 1
ATOM 682 N N . GLN A 1 84 ? 1.993 5.172 -15.908 1.00 91.75 84 GLN A N 1
ATOM 683 C CA . GLN A 1 84 ? 1.001 4.479 -16.725 1.00 91.75 84 GLN A CA 1
ATOM 684 C C . GLN A 1 84 ? -0.072 3.811 -15.863 1.00 91.75 84 GLN A C 1
ATOM 686 O O . GLN A 1 84 ? -1.262 3.977 -16.133 1.00 91.75 84 GLN A O 1
ATOM 691 N N . LEU A 1 85 ? 0.321 3.155 -14.768 1.00 87.81 85 LEU A N 1
ATOM 692 C CA . LEU A 1 85 ? -0.615 2.543 -13.829 1.00 87.81 85 LEU A CA 1
ATOM 693 C C . LEU A 1 85 ? -1.528 3.592 -13.182 1.00 87.81 85 LEU A C 1
ATOM 695 O O . LEU A 1 85 ? -2.746 3.419 -13.153 1.00 87.81 85 LEU A O 1
ATOM 699 N N . LYS A 1 86 ? -0.977 4.730 -12.739 1.00 87.50 86 LYS A N 1
ATOM 700 C CA . LYS A 1 86 ? -1.782 5.844 -12.218 1.00 87.50 86 LYS A CA 1
ATOM 701 C C . LYS A 1 86 ? -2.821 6.309 -13.239 1.00 87.50 86 LYS A C 1
ATOM 703 O O . LYS A 1 86 ? -3.974 6.545 -12.887 1.00 87.50 86 LYS A O 1
ATOM 708 N N . ARG A 1 87 ? -2.424 6.441 -14.505 1.00 86.81 87 ARG A N 1
ATOM 709 C CA . ARG A 1 87 ? -3.329 6.846 -15.586 1.00 86.81 87 ARG A CA 1
ATOM 710 C C . ARG A 1 87 ? -4.423 5.824 -15.854 1.00 86.81 87 ARG A C 1
ATOM 712 O O . ARG A 1 87 ? -5.560 6.229 -16.069 1.00 86.81 87 ARG A O 1
ATOM 719 N N . TYR A 1 88 ? -4.100 4.536 -15.804 1.00 86.75 88 TYR A N 1
ATOM 720 C CA . TYR A 1 88 ? -5.089 3.469 -15.911 1.00 86.75 88 TYR A CA 1
ATOM 721 C C . TYR A 1 88 ? -6.176 3.602 -14.831 1.00 86.75 88 TYR A C 1
ATOM 723 O O . TYR A 1 88 ? -7.363 3.584 -15.150 1.00 86.75 88 TYR A O 1
ATOM 731 N N . TYR A 1 89 ? -5.791 3.837 -13.570 1.00 83.50 89 TYR A N 1
ATOM 732 C CA . TYR A 1 89 ? -6.758 4.054 -12.486 1.00 83.50 89 TYR A CA 1
ATOM 733 C C . TYR A 1 89 ? -7.601 5.319 -12.680 1.00 83.50 89 TYR A C 1
ATOM 735 O O . TYR A 1 89 ? -8.813 5.277 -12.469 1.00 83.50 89 TYR A O 1
ATOM 743 N N . LEU A 1 90 ? -6.991 6.423 -13.122 1.00 84.75 90 LEU A N 1
ATOM 744 C CA . LEU A 1 90 ? -7.726 7.653 -13.441 1.00 84.75 90 LEU A CA 1
ATOM 745 C C . LEU A 1 90 ? -8.761 7.411 -14.553 1.00 84.75 90 LEU A C 1
ATOM 747 O O . LEU A 1 90 ? -9.903 7.847 -14.432 1.00 84.75 90 LEU A O 1
ATOM 751 N N . ALA A 1 91 ? -8.396 6.659 -15.595 1.00 84.94 91 ALA A N 1
ATOM 752 C CA . ALA A 1 91 ? -9.300 6.308 -16.691 1.00 84.94 91 ALA A CA 1
ATOM 753 C C . ALA A 1 91 ? -10.469 5.408 -16.249 1.00 84.94 91 ALA A C 1
ATOM 755 O O . ALA A 1 91 ? -11.540 5.456 -16.845 1.00 84.94 91 ALA A O 1
ATOM 756 N N . LYS A 1 92 ? -10.298 4.617 -15.182 1.00 83.56 92 LYS A N 1
ATOM 757 C CA . LYS A 1 92 ? -11.357 3.792 -14.574 1.00 83.56 92 LYS A CA 1
ATOM 758 C C . LYS A 1 92 ? -12.289 4.569 -13.629 1.00 83.56 92 LYS A C 1
ATOM 760 O O . LYS A 1 92 ? -13.092 3.950 -12.940 1.00 83.56 92 LYS A O 1
ATOM 765 N N . GLY A 1 93 ? -12.206 5.902 -13.594 1.00 78.44 93 GLY A N 1
ATOM 766 C CA . GLY A 1 93 ? -13.091 6.750 -12.787 1.00 78.44 93 GLY A CA 1
ATOM 767 C C . GLY A 1 93 ? -12.625 6.962 -11.345 1.00 78.44 93 GLY A C 1
ATOM 768 O O . GLY A 1 93 ? -13.387 7.448 -10.515 1.00 78.44 93 GLY A O 1
ATOM 769 N N . ASN A 1 94 ? -11.373 6.623 -11.027 1.00 70.81 94 ASN A N 1
ATOM 770 C CA . ASN A 1 94 ? -10.794 6.871 -9.711 1.00 70.81 94 ASN A CA 1
ATOM 771 C C . ASN A 1 94 ? -10.236 8.299 -9.644 1.00 70.81 94 ASN A C 1
ATOM 773 O O . ASN A 1 94 ? -9.037 8.515 -9.820 1.00 70.81 94 ASN A O 1
ATOM 777 N N . SER A 1 95 ? -11.135 9.266 -9.456 1.00 60.50 95 SER A N 1
ATOM 778 C CA . SER A 1 95 ? -10.946 10.706 -9.697 1.00 60.50 95 SER A CA 1
ATOM 779 C C . SER A 1 95 ? -9.727 11.353 -9.024 1.00 60.50 95 SER A C 1
ATOM 781 O O . SER A 1 95 ? -9.215 12.339 -9.548 1.00 60.50 95 SER A O 1
ATOM 783 N N . GLU A 1 96 ? -9.208 10.795 -7.926 1.00 64.00 96 GLU A N 1
ATOM 784 C CA . GLU A 1 96 ? -8.065 11.366 -7.190 1.00 64.00 96 GLU A CA 1
ATOM 785 C C . GLU A 1 96 ? -6.843 10.432 -7.110 1.00 64.00 96 GLU A C 1
ATOM 787 O O . GLU A 1 96 ? -5.812 10.780 -6.532 1.00 64.00 96 GLU A O 1
ATOM 792 N N . GLY A 1 97 ? -6.912 9.238 -7.711 1.00 70.75 97 GLY A N 1
ATOM 793 C CA . GLY A 1 97 ? -5.845 8.239 -7.600 1.00 70.75 97 GLY A CA 1
ATOM 794 C C . GLY A 1 97 ? -5.639 7.722 -6.169 1.00 70.75 97 GLY A C 1
ATOM 795 O O . GLY A 1 97 ? -4.550 7.238 -5.844 1.00 70.75 97 GLY A O 1
ATOM 796 N N . GLU A 1 98 ? -6.661 7.815 -5.311 1.00 75.31 98 GLU A N 1
ATOM 797 C CA . GLU A 1 98 ? -6.609 7.358 -3.918 1.00 75.31 98 GLU A CA 1
ATOM 798 C C . GLU A 1 98 ? -6.288 5.861 -3.855 1.00 75.31 98 GLU A C 1
ATOM 800 O O . GLU A 1 98 ? -5.349 5.463 -3.166 1.00 75.31 98 GLU A O 1
ATOM 805 N N . GLN A 1 99 ? -6.998 5.026 -4.628 1.00 77.44 99 GLN A N 1
ATOM 806 C CA . GLN A 1 99 ? -6.729 3.579 -4.611 1.00 77.44 99 GLN A CA 1
ATOM 807 C C . GLN A 1 99 ? -5.340 3.255 -5.169 1.00 77.44 99 GLN A C 1
ATOM 809 O O . GLN A 1 99 ? -4.671 2.385 -4.626 1.00 77.44 99 GLN A O 1
ATOM 814 N N . PHE A 1 100 ? -4.876 3.969 -6.202 1.00 82.94 100 PHE A N 1
ATOM 815 C CA . PHE A 1 100 ? -3.514 3.800 -6.716 1.00 82.94 100 PHE A CA 1
ATOM 816 C C . PHE A 1 100 ? -2.476 4.086 -5.625 1.00 82.94 100 PHE A C 1
ATOM 818 O O . PHE A 1 100 ? -1.563 3.289 -5.410 1.00 82.94 100 PHE A O 1
ATOM 825 N N . SER A 1 101 ? -2.641 5.197 -4.906 1.00 82.25 101 SER A N 1
ATOM 826 C CA . SER A 1 101 ? -1.739 5.586 -3.819 1.00 82.25 101 SER A CA 1
ATOM 827 C C . SER A 1 101 ? -1.786 4.571 -2.676 1.00 82.25 101 SER A C 1
ATOM 829 O O . SER A 1 101 ? -0.740 4.153 -2.187 1.00 82.25 101 SER A O 1
ATOM 831 N N . LYS A 1 102 ? -2.987 4.108 -2.307 1.00 81.88 102 LYS A N 1
ATOM 832 C CA . LYS A 1 102 ? -3.187 3.077 -1.283 1.00 81.88 102 LYS A CA 1
ATOM 833 C C . LYS A 1 102 ? -2.514 1.757 -1.657 1.00 81.88 102 LYS A C 1
ATOM 835 O O . LYS A 1 102 ? -1.802 1.193 -0.838 1.00 81.88 102 LYS A O 1
ATOM 840 N N . ILE A 1 103 ? -2.713 1.275 -2.884 1.00 83.31 103 ILE A N 1
ATOM 841 C CA . ILE A 1 103 ? -2.095 0.032 -3.363 1.00 83.31 103 ILE A CA 1
ATOM 842 C C . ILE A 1 103 ? -0.580 0.183 -3.383 1.00 83.31 103 ILE A C 1
ATOM 844 O O . ILE A 1 103 ? 0.106 -0.664 -2.837 1.00 83.31 103 ILE A O 1
ATOM 848 N N . THR A 1 104 ? -0.059 1.282 -3.931 1.00 84.06 104 THR A N 1
ATOM 849 C CA . THR A 1 104 ? 1.392 1.511 -4.003 1.00 84.06 104 THR A CA 1
ATOM 850 C C . THR A 1 104 ? 2.037 1.476 -2.614 1.00 84.06 104 THR A C 1
ATOM 852 O O . THR A 1 104 ? 3.070 0.837 -2.439 1.00 84.06 104 THR A O 1
ATOM 855 N N . MET A 1 105 ? 1.407 2.111 -1.619 1.00 82.19 105 MET A N 1
ATOM 856 C CA . MET A 1 105 ? 1.886 2.102 -0.232 1.00 82.19 105 MET A CA 1
ATOM 857 C C . MET A 1 105 ? 1.748 0.728 0.435 1.00 82.19 105 MET A C 1
ATOM 859 O O . MET A 1 105 ? 2.646 0.302 1.149 1.00 82.19 105 MET A O 1
ATOM 863 N N . ASN A 1 106 ? 0.650 0.009 0.200 1.00 83.81 106 ASN A N 1
ATOM 864 C CA . ASN A 1 106 ? 0.438 -1.307 0.806 1.00 83.81 106 ASN A CA 1
ATOM 865 C C . ASN A 1 106 ? 1.289 -2.402 0.137 1.00 83.81 106 ASN A C 1
ATOM 867 O O . ASN A 1 106 ? 1.678 -3.375 0.771 1.00 83.81 106 ASN A O 1
ATOM 871 N N . SER A 1 107 ? 1.609 -2.269 -1.147 1.00 85.94 107 SER A N 1
ATOM 872 C CA . SER A 1 107 ? 2.428 -3.249 -1.857 1.00 85.94 107 SER A CA 1
ATOM 873 C C . SER A 1 107 ? 3.885 -3.246 -1.399 1.00 85.94 107 SER A C 1
ATOM 875 O O . SER A 1 107 ? 4.537 -4.275 -1.544 1.00 85.94 107 SER A O 1
ATOM 877 N N . SER A 1 108 ? 4.399 -2.148 -0.827 1.00 85.31 108 SER A N 1
ATOM 878 C CA . SER A 1 108 ? 5.791 -2.106 -0.363 1.00 85.31 108 SER A CA 1
ATOM 879 C C . SER A 1 108 ? 6.034 -3.093 0.781 1.00 85.31 108 SER A C 1
ATOM 881 O O . SER A 1 108 ? 6.891 -3.959 0.649 1.00 85.31 108 SER A O 1
ATOM 883 N N . TYR A 1 109 ? 5.215 -3.058 1.844 1.00 84.88 109 TYR A N 1
ATOM 884 C CA . TYR A 1 109 ? 5.364 -4.004 2.960 1.00 84.88 109 TYR A CA 1
ATOM 885 C C . TYR A 1 109 ? 5.111 -5.452 2.507 1.00 84.88 109 TYR A C 1
ATOM 887 O O . TYR A 1 109 ? 5.772 -6.380 2.969 1.00 84.88 109 TYR A O 1
ATOM 895 N N . GLY A 1 110 ? 4.151 -5.654 1.593 1.00 87.38 110 GLY A N 1
ATOM 896 C CA . GLY A 1 110 ? 3.837 -6.977 1.056 1.00 87.38 110 GLY A CA 1
ATOM 897 C C . GLY A 1 110 ? 4.994 -7.565 0.247 1.00 87.38 110 GLY A C 1
ATOM 898 O O . GLY A 1 110 ? 5.226 -8.769 0.300 1.00 87.38 110 GLY A O 1
ATOM 899 N N . SER A 1 111 ? 5.745 -6.714 -0.456 1.00 87.25 111 SER A N 1
ATOM 900 C CA . SER A 1 111 ? 6.967 -7.103 -1.163 1.00 87.25 111 SER A CA 1
ATOM 901 C C . SER A 1 111 ? 8.077 -7.516 -0.196 1.00 87.25 111 SER A C 1
ATOM 903 O O . SER A 1 111 ? 8.769 -8.500 -0.450 1.00 87.25 111 SER A O 1
ATOM 905 N N . ASP A 1 112 ? 8.229 -6.810 0.925 1.00 89.25 112 ASP A N 1
ATOM 906 C CA . ASP A 1 112 ? 9.242 -7.120 1.942 1.00 89.25 112 ASP A CA 1
ATOM 907 C C . ASP A 1 112 ? 8.945 -8.445 2.673 1.00 89.25 112 ASP A C 1
ATOM 909 O O . ASP A 1 112 ? 9.860 -9.176 3.051 1.00 89.25 112 ASP A O 1
ATOM 913 N N . GLY A 1 113 ? 7.663 -8.785 2.843 1.00 87.38 113 GLY A N 1
ATOM 914 C CA . GLY A 1 113 ? 7.198 -10.027 3.478 1.00 87.38 113 GLY A CA 1
ATOM 915 C C . GLY A 1 113 ? 6.946 -11.195 2.517 1.00 87.38 113 GLY A C 1
ATOM 916 O O . GLY A 1 113 ? 6.334 -12.189 2.904 1.00 87.38 113 GLY A O 1
ATOM 917 N N . MET A 1 114 ? 7.350 -11.073 1.253 1.00 87.75 114 MET A N 1
ATOM 918 C CA . MET A 1 114 ? 7.002 -12.021 0.196 1.00 87.75 114 MET A CA 1
ATOM 919 C C . MET A 1 114 ? 7.726 -13.364 0.357 1.00 87.75 114 MET A C 1
ATOM 921 O O . MET A 1 114 ? 8.957 -13.413 0.372 1.00 87.75 114 MET A O 1
ATOM 925 N N . ASN A 1 115 ? 6.966 -14.464 0.406 1.00 84.94 115 ASN A N 1
ATOM 926 C CA . ASN A 1 115 ? 7.539 -15.808 0.402 1.00 84.94 115 ASN A CA 1
ATOM 927 C C . ASN A 1 115 ? 7.879 -16.248 -1.032 1.00 84.94 115 ASN A C 1
ATOM 929 O O . ASN A 1 115 ? 7.000 -16.650 -1.794 1.00 84.94 115 ASN A O 1
ATOM 933 N N . GLN A 1 116 ? 9.165 -16.176 -1.380 1.00 83.00 116 GLN A N 1
ATOM 934 C CA . GLN A 1 116 ? 9.674 -16.557 -2.700 1.00 83.00 116 GLN A CA 1
ATOM 935 C C . GLN A 1 116 ? 9.826 -18.073 -2.896 1.00 83.00 116 GLN A C 1
ATOM 937 O O . GLN A 1 116 ? 10.108 -18.493 -4.010 1.00 83.00 116 GLN A O 1
ATOM 942 N N . GLU A 1 117 ? 9.663 -18.893 -1.854 1.00 82.06 117 GLU A N 1
ATOM 943 C CA . GLU A 1 117 ? 9.753 -20.358 -1.958 1.00 82.06 117 GLU A CA 1
ATOM 944 C C . GLU A 1 117 ? 8.615 -20.944 -2.801 1.00 82.06 117 GLU A C 1
ATOM 946 O O . GLU A 1 117 ? 8.814 -21.877 -3.571 1.00 82.06 117 GLU A O 1
ATOM 951 N N . HIS A 1 118 ? 7.418 -20.366 -2.691 1.00 80.38 118 HIS A N 1
ATOM 952 C CA . HIS A 1 118 ? 6.228 -20.835 -3.403 1.00 80.38 118 HIS A CA 1
ATOM 953 C C . HIS A 1 118 ? 6.068 -20.213 -4.791 1.00 80.38 118 HIS A C 1
ATOM 955 O O . HIS A 1 118 ? 4.992 -20.291 -5.392 1.00 80.38 118 HIS A O 1
ATOM 961 N N . PHE A 1 119 ? 7.103 -19.552 -5.303 1.00 82.62 119 PHE A N 1
ATOM 962 C CA . PHE A 1 119 ? 7.035 -18.978 -6.633 1.00 82.62 119 PHE A CA 1
ATOM 963 C C . PHE A 1 119 ? 7.107 -20.112 -7.653 1.00 82.62 119 PHE A C 1
ATOM 965 O O . PHE A 1 119 ? 7.803 -21.108 -7.486 1.00 82.62 119 PHE A O 1
ATOM 972 N N . SER A 1 120 ? 6.307 -19.992 -8.704 1.00 83.38 120 SER A N 1
ATOM 973 C CA . SER A 1 120 ? 6.297 -20.964 -9.792 1.00 83.38 120 SER A CA 1
ATOM 974 C C . SER A 1 120 ? 6.862 -20.292 -11.031 1.00 83.38 120 SER A C 1
ATOM 976 O O . SER A 1 120 ? 6.461 -19.180 -11.381 1.00 83.38 120 SER A O 1
ATOM 978 N N . ASP A 1 121 ? 7.827 -20.945 -11.675 1.00 86.81 121 ASP A N 1
ATOM 979 C CA . ASP A 1 121 ? 8.353 -20.473 -12.953 1.00 86.81 121 ASP A CA 1
ATOM 980 C C . ASP A 1 121 ? 7.356 -20.896 -14.033 1.00 86.81 121 ASP A C 1
ATOM 982 O O . ASP A 1 121 ? 7.119 -22.088 -14.227 1.00 86.81 121 ASP A O 1
ATOM 986 N N . ILE A 1 122 ? 6.726 -19.922 -14.691 1.00 90.94 122 ILE A N 1
ATOM 987 C CA . ILE A 1 122 ? 5.739 -20.169 -15.742 1.00 90.94 122 ILE A CA 1
ATOM 988 C C . ILE A 1 122 ? 6.319 -19.696 -17.065 1.00 90.94 122 ILE A C 1
ATOM 990 O O . ILE A 1 122 ? 6.693 -18.531 -17.213 1.00 90.94 122 ILE A O 1
ATOM 994 N N . LYS A 1 123 ? 6.336 -20.587 -18.058 1.00 92.38 123 LYS A N 1
ATOM 995 C CA . LYS A 1 123 ? 6.730 -20.250 -19.429 1.00 92.38 123 LYS A CA 1
ATOM 996 C C . LYS A 1 123 ? 5.574 -20.434 -20.386 1.00 92.38 123 LYS A C 1
ATOM 998 O O . LYS A 1 123 ? 4.842 -21.416 -20.311 1.00 92.38 123 LYS A O 1
ATOM 1003 N N . LEU A 1 124 ? 5.438 -19.473 -21.290 1.00 94.44 124 LEU A N 1
ATOM 1004 C CA . LEU A 1 124 ? 4.498 -19.540 -22.394 1.00 94.44 124 LEU A CA 1
ATOM 1005 C C . LEU A 1 124 ? 5.209 -20.165 -23.590 1.00 94.44 124 LEU A C 1
ATOM 1007 O O . LEU A 1 124 ? 6.223 -19.636 -24.042 1.00 94.44 124 LEU A O 1
ATOM 1011 N N . CYS A 1 125 ? 4.687 -21.287 -24.068 1.00 92.88 125 CYS A N 1
ATOM 1012 C CA . CYS A 1 125 ? 5.301 -22.104 -25.106 1.00 92.88 125 CYS A CA 1
ATOM 1013 C C . CYS A 1 125 ? 4.268 -22.500 -26.162 1.00 92.88 125 CYS A C 1
ATOM 1015 O O . CYS A 1 125 ? 3.066 -22.575 -25.884 1.00 92.88 125 CYS A O 1
ATOM 1017 N N . ASP A 1 126 ? 4.745 -22.780 -27.373 1.00 93.88 126 ASP A N 1
ATOM 1018 C CA . ASP A 1 126 ? 3.930 -23.448 -28.383 1.00 93.88 126 ASP A CA 1
ATOM 1019 C C . ASP A 1 126 ? 3.820 -24.964 -28.111 1.00 93.88 126 ASP A C 1
ATOM 1021 O O . ASP A 1 126 ? 4.422 -25.484 -27.168 1.00 93.88 126 ASP A O 1
ATOM 1025 N N . ILE A 1 127 ? 3.074 -25.702 -28.938 1.00 91.81 127 ILE A N 1
ATOM 1026 C CA . ILE A 1 127 ? 2.876 -27.151 -28.760 1.00 91.81 127 ILE A CA 1
ATOM 1027 C C . ILE A 1 127 ? 4.180 -27.968 -28.838 1.00 91.81 127 ILE A C 1
ATOM 1029 O O . ILE A 1 127 ? 4.349 -28.938 -28.097 1.00 91.81 127 ILE A O 1
ATOM 1033 N N . HIS A 1 128 ? 5.121 -27.583 -29.702 1.00 92.62 128 HIS A N 1
ATOM 1034 C CA . HIS A 1 128 ? 6.369 -28.320 -29.903 1.00 92.62 128 HIS A CA 1
ATOM 1035 C C . HIS A 1 128 ? 7.358 -28.049 -28.771 1.00 92.62 128 HIS A C 1
ATOM 1037 O O . HIS A 1 128 ? 8.012 -28.970 -28.274 1.00 92.62 128 HIS A O 1
ATOM 1043 N N . GLU A 1 129 ? 7.456 -26.795 -28.333 1.00 92.25 129 GLU A N 1
ATOM 1044 C CA . GLU A 1 129 ? 8.216 -26.439 -27.143 1.00 92.25 129 GLU A CA 1
ATOM 1045 C C . GLU A 1 129 ? 7.630 -27.089 -25.897 1.00 92.25 129 GLU A C 1
ATOM 1047 O O . GLU A 1 129 ? 8.391 -27.613 -25.086 1.00 92.25 129 GLU A O 1
ATOM 1052 N N . THR A 1 130 ? 6.303 -27.133 -25.779 1.00 91.25 130 THR A N 1
ATOM 1053 C CA . THR A 1 130 ? 5.619 -27.776 -24.653 1.00 91.25 130 THR A CA 1
ATOM 1054 C C . THR A 1 130 ? 6.023 -29.228 -24.499 1.00 91.25 130 THR A C 1
ATOM 1056 O O . THR A 1 130 ? 6.502 -29.621 -23.435 1.00 91.25 130 THR A O 1
ATOM 1059 N N . PHE A 1 131 ? 5.983 -29.988 -25.594 1.00 90.31 131 PHE A N 1
ATOM 1060 C CA . PHE A 1 131 ? 6.441 -31.374 -25.592 1.00 90.31 131 PHE A CA 1
ATOM 1061 C C . PHE A 1 131 ? 7.897 -31.515 -25.115 1.00 90.31 131 PHE A C 1
ATOM 1063 O O . PHE A 1 131 ? 8.208 -32.374 -24.292 1.00 90.31 131 PHE A O 1
ATOM 1070 N N . ARG A 1 132 ? 8.800 -30.632 -25.566 1.00 91.56 132 ARG A N 1
ATOM 1071 C CA . ARG A 1 132 ? 10.203 -30.636 -25.108 1.00 91.56 132 ARG A CA 1
ATOM 1072 C C . ARG A 1 132 ? 10.332 -30.289 -23.625 1.00 91.56 132 ARG A C 1
ATOM 1074 O O . ARG A 1 132 ? 11.206 -30.824 -22.948 1.00 91.56 132 ARG A O 1
ATOM 1081 N N . LYS A 1 133 ? 9.505 -29.375 -23.114 1.00 92.44 133 LYS A N 1
ATOM 1082 C CA . LYS A 1 133 ? 9.533 -28.944 -21.711 1.00 92.44 133 LYS A CA 1
ATOM 1083 C C . LYS A 1 133 ? 8.951 -29.980 -20.752 1.00 92.44 133 LYS A C 1
ATOM 1085 O O . LYS A 1 133 ? 9.397 -29.996 -19.610 1.00 92.44 133 LYS A O 1
ATOM 1090 N N . HIS A 1 134 ? 8.058 -30.863 -21.199 1.00 92.62 134 HIS A N 1
ATOM 1091 C CA . HIS A 1 134 ? 7.567 -31.989 -20.387 1.00 92.62 134 HIS A CA 1
ATOM 1092 C C . HIS A 1 134 ? 8.691 -32.941 -19.960 1.00 92.62 134 HIS A C 1
ATOM 1094 O O . HIS A 1 134 ? 8.626 -33.539 -18.895 1.00 92.62 134 HIS A O 1
ATOM 1100 N N . LEU A 1 135 ? 9.756 -33.040 -20.760 1.00 91.81 135 LEU A N 1
ATOM 1101 C CA . LEU A 1 135 ? 10.935 -33.848 -20.438 1.00 91.81 135 LEU A CA 1
ATOM 1102 C C . LEU A 1 135 ? 11.857 -33.184 -19.399 1.00 91.81 135 LEU A C 1
ATOM 1104 O O . LEU A 1 135 ? 12.871 -33.759 -19.007 1.00 91.81 135 LEU A O 1
ATOM 1108 N N . ASN A 1 136 ? 11.561 -31.953 -18.972 1.00 89.31 136 ASN A N 1
ATOM 1109 C CA . ASN A 1 136 ? 12.344 -31.278 -17.948 1.00 89.31 136 ASN A CA 1
ATOM 1110 C C . ASN A 1 136 ? 12.032 -31.883 -16.574 1.00 89.31 136 ASN A C 1
ATOM 1112 O O . ASN A 1 136 ? 10.877 -31.904 -16.170 1.00 89.31 136 ASN A O 1
ATOM 1116 N N . GLY A 1 137 ? 13.054 -32.267 -15.805 1.00 87.25 137 GLY A N 1
ATOM 1117 C CA . GLY A 1 137 ? 12.868 -32.813 -14.452 1.00 87.25 137 GLY A CA 1
ATOM 1118 C C . GLY A 1 137 ? 12.238 -31.850 -13.433 1.00 87.25 137 GLY A C 1
ATOM 1119 O O . GLY A 1 137 ? 11.946 -32.265 -12.321 1.00 87.25 137 GLY A O 1
ATOM 1120 N N . ARG A 1 138 ? 12.040 -30.572 -13.791 1.00 90.06 138 ARG A N 1
ATOM 1121 C CA . ARG A 1 138 ? 11.293 -29.580 -12.997 1.00 90.06 138 ARG A CA 1
ATOM 1122 C C . ARG A 1 138 ? 9.847 -29.403 -13.449 1.00 90.06 138 ARG A C 1
ATOM 1124 O O . ARG A 1 138 ? 9.178 -28.510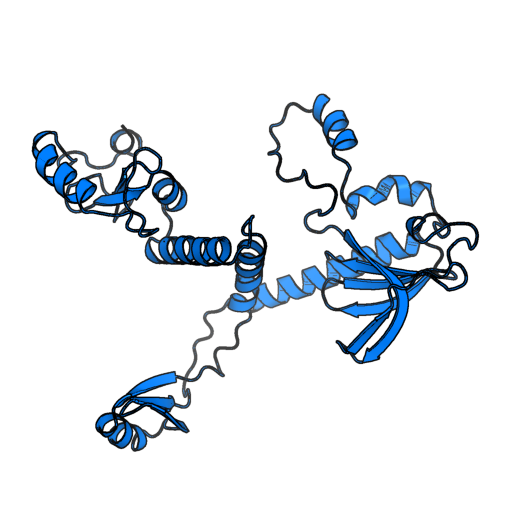 -12.947 1.00 90.06 138 ARG A O 1
ATOM 1131 N N . PHE A 1 139 ? 9.386 -30.131 -14.460 1.00 92.31 139 PHE A N 1
ATOM 1132 C CA . PHE A 1 139 ? 8.018 -29.998 -14.947 1.00 92.31 139 PHE A CA 1
ATOM 1133 C C . PHE A 1 139 ? 7.022 -30.323 -13.830 1.00 92.31 139 PHE A C 1
ATOM 1135 O O . PHE A 1 139 ? 7.148 -31.353 -13.172 1.00 92.31 139 PHE A O 1
ATOM 1142 N N . LYS A 1 140 ? 6.039 -29.441 -13.632 1.00 91.06 140 LYS A N 1
ATOM 1143 C CA . LYS A 1 140 ? 5.002 -29.601 -12.610 1.00 91.06 140 LYS A CA 1
ATOM 1144 C C . LYS A 1 140 ? 3.623 -29.758 -13.233 1.00 91.06 140 LYS A C 1
ATOM 1146 O O . LYS A 1 140 ? 2.901 -30.692 -12.898 1.00 91.06 140 LYS A O 1
ATOM 1151 N N . SER A 1 141 ? 3.247 -28.839 -14.115 1.00 93.19 141 SER A N 1
ATOM 1152 C CA . SER A 1 141 ? 1.958 -28.882 -14.800 1.00 93.19 141 SER A CA 1
ATOM 1153 C C . SER A 1 141 ? 2.007 -28.098 -16.110 1.00 93.19 141 SER A C 1
ATOM 1155 O O . SER A 1 141 ? 2.869 -27.239 -16.302 1.00 93.19 141 SER A O 1
ATOM 1157 N N . ASP A 1 142 ? 1.074 -28.370 -17.016 1.00 93.50 142 ASP A N 1
ATOM 1158 C CA . ASP A 1 142 ? 0.795 -27.522 -18.167 1.00 93.50 142 ASP A CA 1
ATOM 1159 C C . ASP A 1 142 ? -0.689 -27.152 -18.232 1.00 93.50 142 ASP A C 1
ATOM 1161 O O . ASP A 1 142 ? -1.576 -27.839 -17.719 1.00 93.50 142 ASP A O 1
ATOM 1165 N N . ARG A 1 143 ? -0.968 -26.016 -18.866 1.00 94.50 143 ARG A N 1
ATOM 1166 C CA . ARG A 1 143 ? -2.320 -25.535 -19.117 1.00 94.50 143 ARG A CA 1
ATOM 1167 C C . ARG A 1 143 ? -2.405 -24.931 -20.505 1.00 94.50 143 ARG A C 1
ATOM 1169 O O . ARG A 1 143 ? -1.763 -23.923 -20.800 1.00 94.50 143 ARG A O 1
ATOM 1176 N N . LYS A 1 144 ? -3.286 -25.480 -21.337 1.00 94.81 144 LYS A N 1
ATOM 1177 C CA . LYS A 1 144 ? -3.628 -24.872 -22.624 1.00 94.81 144 LYS A CA 1
ATOM 1178 C C . LYS A 1 144 ? -4.352 -23.543 -22.401 1.00 94.81 144 LYS A C 1
ATOM 1180 O O . LYS A 1 144 ? -5.398 -23.509 -21.752 1.00 94.81 144 LYS A O 1
ATOM 1185 N N . LEU A 1 145 ? -3.806 -22.458 -22.948 1.00 93.31 145 LEU A N 1
ATOM 1186 C CA . LEU A 1 145 ? -4.427 -21.131 -22.886 1.00 93.31 145 LEU A CA 1
ATOM 1187 C C . LEU A 1 145 ? -5.292 -20.850 -24.121 1.00 93.31 145 LEU A C 1
ATOM 1189 O O . LEU A 1 145 ? -6.333 -20.210 -24.002 1.00 93.31 145 LEU A O 1
ATOM 1193 N N . GLY A 1 146 ? -4.895 -21.355 -25.294 1.00 90.94 146 GLY A N 1
ATOM 1194 C CA . GLY A 1 146 ? -5.673 -21.227 -26.529 1.00 90.94 146 GLY A CA 1
ATOM 1195 C C . GLY A 1 146 ? -4.853 -21.520 -27.785 1.00 90.94 146 GLY A C 1
ATOM 1196 O O . GLY A 1 146 ? -3.654 -21.266 -27.818 1.00 90.94 146 GLY A O 1
ATOM 1197 N N . GLY A 1 147 ? -5.488 -22.064 -28.829 1.00 92.50 147 GLY A N 1
ATOM 1198 C CA . GLY A 1 147 ? -4.804 -22.424 -30.079 1.00 92.50 147 GLY A CA 1
ATOM 1199 C C . GLY A 1 147 ? -3.604 -23.349 -29.837 1.00 92.50 147 GLY A C 1
ATOM 1200 O O . GLY A 1 147 ? -3.772 -24.439 -29.287 1.00 92.50 147 GLY A O 1
ATOM 1201 N N . ASN A 1 148 ? -2.409 -22.879 -30.211 1.00 92.94 148 ASN A N 1
ATOM 1202 C CA . ASN A 1 148 ? -1.131 -23.559 -29.980 1.00 92.94 148 ASN A CA 1
ATOM 1203 C C . ASN A 1 148 ? -0.370 -23.050 -28.743 1.00 92.94 148 ASN A C 1
ATOM 1205 O O . ASN A 1 148 ? 0.756 -23.479 -28.546 1.00 92.94 148 ASN A O 1
ATOM 1209 N N . LEU A 1 149 ? -0.943 -22.158 -27.927 1.00 94.88 149 LEU A N 1
ATOM 1210 C CA . LEU A 1 149 ? -0.295 -21.556 -26.759 1.00 94.88 149 LEU A CA 1
ATOM 1211 C C . LEU A 1 149 ? -0.612 -22.322 -25.466 1.00 94.88 149 LEU A C 1
ATOM 1213 O O . LEU A 1 149 ? -1.781 -22.500 -25.096 1.00 94.88 149 LEU A O 1
ATOM 1217 N N . TYR A 1 150 ? 0.441 -22.687 -24.743 1.00 95.56 150 TYR A N 1
ATOM 1218 C CA . TYR A 1 150 ? 0.396 -23.382 -23.461 1.00 95.56 150 TYR A CA 1
ATOM 1219 C C . TYR A 1 150 ? 1.195 -22.600 -22.417 1.00 95.56 150 TYR A C 1
ATOM 1221 O O . TYR A 1 150 ? 2.218 -21.992 -22.727 1.00 95.56 150 TYR A O 1
ATOM 1229 N N . ALA A 1 151 ? 0.721 -22.614 -21.175 1.00 95.56 151 ALA A N 1
ATOM 1230 C CA . ALA A 1 151 ? 1.474 -22.176 -20.009 1.00 95.56 151 ALA A CA 1
ATOM 1231 C C . ALA A 1 151 ? 2.000 -23.410 -19.282 1.00 95.56 151 ALA A C 1
ATOM 1233 O O . ALA A 1 151 ? 1.214 -24.269 -18.895 1.00 95.56 151 ALA A O 1
ATOM 1234 N N . ILE A 1 152 ? 3.312 -23.488 -19.104 1.00 94.31 152 ILE A N 1
ATOM 1235 C CA . ILE A 1 152 ? 3.979 -24.609 -18.445 1.00 94.31 152 ILE A CA 1
ATOM 1236 C C . ILE A 1 152 ? 4.546 -24.111 -17.134 1.00 94.31 152 ILE A C 1
ATOM 1238 O O . ILE A 1 152 ? 5.322 -23.154 -17.118 1.00 94.31 152 ILE A O 1
ATOM 1242 N N . GLU A 1 153 ? 4.153 -24.770 -16.059 1.00 93.81 153 GLU A N 1
ATOM 1243 C CA . GLU A 1 153 ? 4.601 -24.516 -14.705 1.00 93.81 153 GLU A CA 1
ATOM 1244 C C . GLU A 1 153 ? 5.763 -25.450 -14.362 1.00 93.81 153 GLU A C 1
ATOM 1246 O O . GLU A 1 153 ? 5.691 -26.671 -14.551 1.00 93.81 153 GLU A O 1
ATOM 1251 N N . PHE A 1 154 ? 6.832 -24.871 -13.825 1.00 91.00 154 PHE A N 1
ATOM 1252 C CA . PHE A 1 154 ? 7.971 -25.606 -13.301 1.00 91.00 154 PHE A CA 1
ATOM 1253 C C . PHE A 1 154 ? 8.068 -25.450 -11.787 1.00 91.00 154 PHE A C 1
ATOM 1255 O O . PHE A 1 154 ? 7.852 -24.369 -11.234 1.00 91.00 154 PHE A O 1
ATOM 1262 N N . GLU A 1 155 ? 8.462 -26.533 -11.128 1.00 86.94 155 GLU A N 1
ATOM 1263 C CA . GLU A 1 155 ? 8.805 -26.543 -9.717 1.00 86.94 155 GLU A CA 1
ATOM 1264 C C . GLU A 1 155 ? 10.106 -25.770 -9.465 1.00 86.94 155 GLU A C 1
ATOM 1266 O O . GLU A 1 155 ? 11.118 -25.903 -10.173 1.00 86.94 155 GLU A O 1
ATOM 1271 N N . GLN A 1 156 ? 10.079 -24.934 -8.431 1.00 83.19 156 GLN A N 1
ATOM 1272 C CA . GLN A 1 156 ? 11.222 -24.139 -8.032 1.00 83.19 156 GLN A CA 1
ATOM 1273 C C . GLN A 1 156 ? 12.139 -24.949 -7.113 1.00 83.19 156 GLN A C 1
ATOM 1275 O O . GLN A 1 156 ? 11.827 -25.215 -5.963 1.00 83.19 156 GLN A O 1
ATOM 1280 N N . GLN A 1 157 ? 13.322 -25.304 -7.615 1.00 82.44 157 GLN A N 1
ATOM 1281 C CA . GLN A 1 157 ? 14.307 -26.072 -6.840 1.00 82.44 157 GLN A CA 1
ATOM 1282 C C . GLN A 1 157 ? 15.192 -25.205 -5.934 1.00 82.44 157 GLN A C 1
ATOM 1284 O O . GLN A 1 157 ? 15.851 -25.713 -5.031 1.00 82.44 157 GLN A O 1
ATOM 1289 N N . LYS A 1 158 ? 15.282 -23.901 -6.220 1.00 84.81 158 LYS A N 1
ATOM 1290 C CA . LYS A 1 158 ? 16.102 -22.937 -5.479 1.00 84.81 158 LYS A CA 1
ATOM 1291 C C . LYS A 1 158 ? 15.398 -21.588 -5.451 1.00 84.81 158 LYS A C 1
ATOM 1293 O O . LYS A 1 158 ? 14.901 -21.128 -6.481 1.00 84.81 158 LYS A O 1
ATOM 1298 N N . PHE A 1 159 ? 15.421 -20.923 -4.306 1.00 83.25 159 PHE A N 1
ATOM 1299 C CA . PHE A 1 159 ? 14.933 -19.556 -4.145 1.00 83.25 159 PHE A CA 1
ATOM 1300 C C . PHE A 1 159 ? 15.978 -18.707 -3.419 1.00 83.25 159 PHE A C 1
ATOM 1302 O O . PHE A 1 159 ? 16.881 -19.233 -2.771 1.00 83.25 159 PHE A O 1
ATOM 1309 N N . ASN A 1 160 ? 15.883 -17.386 -3.573 1.00 81.12 160 ASN A N 1
ATOM 1310 C CA . ASN A 1 160 ? 16.794 -16.449 -2.928 1.00 81.12 160 ASN A CA 1
ATOM 1311 C C . ASN A 1 160 ? 16.042 -15.645 -1.866 1.00 81.12 160 ASN A C 1
ATOM 1313 O O . ASN A 1 160 ? 15.021 -15.031 -2.162 1.00 81.12 160 ASN A O 1
ATOM 1317 N N . CYS A 1 161 ? 16.592 -15.543 -0.661 1.00 80.88 161 CYS A N 1
ATOM 1318 C CA . CYS A 1 161 ? 16.036 -14.698 0.396 1.00 80.88 161 CYS A CA 1
ATOM 1319 C C . CYS A 1 161 ? 16.534 -13.252 0.247 1.00 80.88 161 CYS A C 1
ATOM 1321 O O . CYS A 1 161 ? 17.402 -12.809 0.994 1.00 80.88 161 CYS A O 1
ATOM 1323 N N . LYS A 1 162 ? 16.043 -12.528 -0.768 1.00 84.00 162 LYS A N 1
ATOM 1324 C CA . LYS A 1 162 ? 16.464 -11.135 -1.048 1.00 84.00 162 LYS A CA 1
ATOM 1325 C C . LYS A 1 162 ? 15.604 -10.072 -0.362 1.00 84.00 162 LYS A C 1
ATOM 1327 O O . LYS A 1 162 ? 15.912 -8.889 -0.473 1.00 84.00 162 LYS A O 1
ATOM 1332 N N . THR A 1 163 ? 14.512 -10.469 0.282 1.00 86.81 163 THR A N 1
ATOM 1333 C CA . THR A 1 163 ? 13.584 -9.541 0.929 1.00 86.81 163 THR A CA 1
ATOM 1334 C C . THR A 1 163 ? 14.024 -9.224 2.353 1.00 86.81 163 THR A C 1
ATOM 1336 O O . THR A 1 163 ? 14.646 -10.038 3.038 1.00 86.81 163 THR A O 1
ATOM 1339 N N . CYS A 1 164 ? 13.689 -8.027 2.825 1.00 89.50 164 CYS A N 1
ATOM 1340 C CA . CYS A 1 164 ? 13.959 -7.598 4.191 1.00 89.50 164 CYS A CA 1
ATOM 1341 C C . CYS A 1 164 ? 12.839 -8.062 5.136 1.00 89.50 164 CYS A C 1
ATOM 1343 O O . CYS A 1 164 ? 12.109 -7.260 5.711 1.00 89.50 164 CYS A O 1
ATOM 1345 N N . LEU A 1 165 ? 12.727 -9.378 5.339 1.00 88.50 165 LEU A N 1
ATOM 1346 C CA . LEU A 1 165 ? 11.639 -9.986 6.114 1.00 88.50 165 LEU A CA 1
ATOM 1347 C C . LEU A 1 165 ? 11.468 -9.372 7.520 1.00 88.50 165 LEU A C 1
ATOM 1349 O O . LEU A 1 165 ? 10.346 -9.198 7.992 1.00 88.50 165 LEU A O 1
ATOM 1353 N N . GLN A 1 166 ? 12.567 -8.976 8.172 1.00 91.19 166 GLN A N 1
ATOM 1354 C CA . GLN A 1 166 ? 12.519 -8.313 9.482 1.00 91.19 166 GLN A CA 1
ATOM 1355 C C . GLN A 1 166 ? 11.777 -6.968 9.454 1.00 91.19 166 GLN A C 1
ATOM 1357 O O . GLN A 1 166 ? 11.100 -6.624 10.420 1.00 91.19 166 GLN A O 1
ATOM 1362 N N . VAL A 1 167 ? 11.856 -6.228 8.344 1.00 91.44 167 VAL A N 1
ATOM 1363 C CA . VAL A 1 167 ? 11.118 -4.971 8.159 1.00 91.44 167 VAL A CA 1
ATOM 1364 C C . VAL A 1 167 ? 9.623 -5.258 8.072 1.00 91.44 167 VAL A C 1
ATOM 1366 O O . VAL A 1 167 ? 8.841 -4.586 8.739 1.00 91.44 167 VAL A O 1
ATOM 1369 N N . ALA A 1 168 ? 9.218 -6.295 7.333 1.00 90.62 168 ALA A N 1
ATOM 1370 C CA . ALA A 1 168 ? 7.816 -6.699 7.258 1.00 90.62 168 ALA A CA 1
ATOM 1371 C C . ALA A 1 168 ? 7.256 -7.102 8.636 1.00 90.62 168 ALA A C 1
ATOM 1373 O O . ALA A 1 168 ? 6.163 -6.666 9.002 1.00 90.62 168 ALA A O 1
ATOM 1374 N N . PHE A 1 169 ? 8.019 -7.861 9.432 1.00 91.75 169 PHE A N 1
ATOM 1375 C CA . PHE A 1 169 ? 7.642 -8.188 10.814 1.00 91.75 169 PHE A CA 1
ATOM 1376 C C . PHE A 1 169 ? 7.515 -6.940 11.692 1.00 91.75 169 PHE A C 1
ATOM 1378 O O . PHE A 1 169 ? 6.490 -6.760 12.347 1.00 91.75 169 PHE A O 1
ATOM 1385 N N . ALA A 1 170 ? 8.504 -6.044 11.651 1.00 93.75 170 ALA A N 1
ATOM 1386 C CA . ALA A 1 170 ? 8.479 -4.806 12.423 1.00 93.75 170 ALA A CA 1
ATOM 1387 C C . ALA A 1 170 ? 7.277 -3.920 12.059 1.00 93.75 170 ALA A C 1
ATOM 1389 O O . ALA A 1 170 ? 6.647 -3.349 12.945 1.00 93.75 170 ALA A O 1
ATOM 1390 N N . VAL A 1 171 ? 6.913 -3.830 10.775 1.00 91.81 171 VAL A N 1
ATOM 1391 C CA . VAL A 1 171 ? 5.719 -3.096 10.327 1.00 91.81 171 VAL A CA 1
ATOM 1392 C C . VAL A 1 171 ? 4.446 -3.691 10.937 1.00 91.81 171 VAL A C 1
ATOM 1394 O O . VAL A 1 171 ? 3.616 -2.942 11.454 1.00 91.81 171 VAL A O 1
ATOM 1397 N N . LEU A 1 172 ? 4.298 -5.021 10.926 1.00 90.94 172 LEU A N 1
ATOM 1398 C CA . LEU A 1 172 ? 3.135 -5.695 11.514 1.00 90.94 172 LEU A CA 1
ATOM 1399 C C . LEU A 1 172 ? 3.063 -5.513 13.035 1.00 90.94 172 LEU A C 1
ATOM 1401 O O . LEU A 1 172 ? 1.977 -5.298 13.573 1.00 90.94 172 LEU A O 1
ATOM 1405 N N . ASP A 1 173 ? 4.194 -5.579 13.732 1.00 94.00 173 ASP A N 1
ATOM 1406 C CA . ASP A 1 173 ? 4.227 -5.396 15.184 1.00 94.00 173 ASP A CA 1
ATOM 1407 C C . ASP A 1 173 ? 3.976 -3.941 15.585 1.00 94.00 173 ASP A C 1
ATOM 1409 O O . ASP A 1 173 ? 3.212 -3.692 16.518 1.00 94.00 173 ASP A O 1
ATOM 1413 N N . CYS A 1 174 ? 4.507 -2.975 14.832 1.00 93.00 174 CYS A N 1
ATOM 1414 C CA . CYS A 1 174 ? 4.173 -1.562 14.997 1.00 93.00 174 CYS A CA 1
ATOM 1415 C C . CYS A 1 174 ? 2.675 -1.302 14.792 1.00 93.00 174 CYS A C 1
ATOM 1417 O O . CYS A 1 174 ? 2.083 -0.560 15.575 1.00 93.00 174 CYS A O 1
ATOM 1419 N N . ALA A 1 175 ? 2.045 -1.931 13.794 1.00 91.12 175 ALA A N 1
ATOM 1420 C CA . ALA A 1 175 ? 0.605 -1.802 13.564 1.00 91.12 175 ALA A CA 1
ATOM 1421 C C . ALA A 1 175 ? -0.213 -2.354 14.746 1.00 91.12 175 ALA A C 1
ATOM 1423 O O . ALA A 1 175 ? -1.107 -1.675 15.255 1.00 91.12 175 ALA A O 1
ATOM 1424 N N . LYS A 1 176 ? 0.138 -3.544 15.261 1.00 91.94 176 LYS A N 1
ATOM 1425 C CA . LYS A 1 176 ? -0.498 -4.114 16.466 1.00 91.94 176 LYS A CA 1
ATOM 1426 C C . LYS A 1 176 ? -0.290 -3.223 17.686 1.00 91.94 176 LYS A C 1
ATOM 1428 O O . LYS A 1 176 ? -1.237 -2.973 18.426 1.00 91.94 176 LYS A O 1
ATOM 1433 N N . TYR A 1 177 ? 0.931 -2.736 17.899 1.00 93.38 177 TYR A N 1
ATOM 1434 C CA . TYR A 1 177 ? 1.243 -1.835 19.004 1.00 93.38 177 TYR A CA 1
ATOM 1435 C C . TYR A 1 177 ? 0.406 -0.559 18.922 1.00 93.38 177 TYR A C 1
ATOM 1437 O O . TYR A 1 177 ? -0.170 -0.144 19.924 1.00 93.38 177 TYR A O 1
ATOM 1445 N N . TRP A 1 178 ? 0.282 0.035 17.732 1.00 91.56 178 TRP A N 1
ATOM 1446 C CA . TRP A 1 178 ? -0.519 1.237 17.527 1.00 91.56 178 TRP A CA 1
ATOM 1447 C C . TRP A 1 178 ? -2.004 0.998 17.814 1.00 91.56 178 TRP A C 1
ATOM 1449 O O . TRP A 1 178 ? -2.622 1.780 18.540 1.00 91.56 178 TRP A O 1
ATOM 1459 N N . PHE A 1 179 ? -2.550 -0.124 17.335 1.00 91.19 179 PHE A N 1
ATOM 1460 C CA . PHE A 1 179 ? -3.915 -0.555 17.636 1.00 91.19 179 PHE A CA 1
ATOM 1461 C C . PHE A 1 179 ? -4.136 -0.731 19.147 1.00 91.19 179 PHE A C 1
ATOM 1463 O O . PHE A 1 179 ? -5.087 -0.191 19.713 1.00 91.19 179 PHE A O 1
ATOM 1470 N N . MET A 1 180 ? -3.235 -1.450 19.825 1.00 91.56 180 MET A N 1
ATOM 1471 C CA . MET A 1 180 ? -3.325 -1.687 21.269 1.00 91.56 180 MET A CA 1
ATOM 1472 C C . MET A 1 180 ? -3.149 -0.399 22.071 1.00 91.56 180 MET A C 1
ATOM 1474 O O . MET A 1 180 ? -3.834 -0.204 23.068 1.00 91.56 180 MET A O 1
ATOM 1478 N N . ASN A 1 181 ? -2.285 0.513 21.627 1.00 92.19 181 ASN A N 1
ATOM 1479 C CA . ASN A 1 181 ? -2.123 1.828 22.234 1.00 92.19 181 ASN A CA 1
ATOM 1480 C C . ASN A 1 181 ? -3.412 2.655 22.109 1.00 92.19 181 ASN A C 1
ATOM 1482 O O . ASN A 1 181 ? -3.855 3.249 23.089 1.00 92.19 181 ASN A O 1
ATOM 1486 N N . PHE A 1 182 ? -4.064 2.645 20.942 1.00 91.81 182 PHE A N 1
ATOM 1487 C CA . PHE A 1 182 ? -5.373 3.278 20.778 1.00 91.81 182 PHE A CA 1
ATOM 1488 C C . PHE A 1 182 ? -6.426 2.655 21.709 1.00 91.81 182 PHE A C 1
ATOM 1490 O O . PHE A 1 182 ? -7.137 3.377 22.404 1.00 91.81 182 PHE A O 1
ATOM 1497 N N . TYR A 1 183 ? -6.515 1.327 21.776 1.00 91.88 183 TYR A N 1
ATOM 1498 C CA . TYR A 1 183 ? -7.523 0.653 22.595 1.00 91.88 183 TYR A CA 1
ATOM 1499 C C . TYR A 1 183 ? -7.275 0.814 24.107 1.00 91.88 183 TYR A C 1
ATOM 1501 O O . TYR A 1 183 ? -8.150 1.280 24.843 1.00 91.88 183 TYR A O 1
ATOM 1509 N N . CYS A 1 184 ? -6.080 0.459 24.579 1.00 92.12 184 CYS A N 1
ATOM 1510 C CA . CYS A 1 184 ? -5.745 0.426 26.002 1.00 92.12 184 CYS A CA 1
ATOM 1511 C C . CYS A 1 184 ? -5.467 1.813 26.580 1.00 92.12 184 CYS A C 1
ATOM 1513 O O . CYS A 1 184 ? -5.920 2.102 27.683 1.00 92.12 184 CYS A O 1
ATOM 1515 N N . ASN A 1 185 ? -4.733 2.669 25.861 1.00 91.81 185 ASN A N 1
ATOM 1516 C CA . ASN A 1 185 ? -4.252 3.938 26.416 1.00 91.81 185 ASN A CA 1
ATOM 1517 C C . ASN A 1 185 ? -5.127 5.133 26.035 1.00 91.81 185 ASN A C 1
ATOM 1519 O O . ASN A 1 185 ? -4.994 6.185 26.653 1.00 91.81 185 ASN A O 1
ATOM 1523 N N . PHE A 1 186 ? -6.011 5.002 25.041 1.00 91.69 186 PHE A N 1
ATOM 1524 C CA . PHE A 1 186 ? -6.922 6.078 24.649 1.00 91.69 186 PHE A CA 1
ATOM 1525 C C . PHE A 1 186 ? -8.393 5.720 24.846 1.00 91.69 186 PHE A C 1
ATOM 1527 O O . PHE A 1 186 ? -9.074 6.425 25.582 1.00 91.69 186 PHE A O 1
ATOM 1534 N N . LEU A 1 187 ? -8.889 4.635 24.244 1.00 91.31 187 LEU A N 1
ATOM 1535 C CA . LEU A 1 187 ? -10.314 4.302 24.284 1.00 91.31 187 LEU A CA 1
ATOM 1536 C C . LEU A 1 187 ? -10.763 3.897 25.695 1.00 91.31 187 LEU A C 1
ATOM 1538 O O . LEU A 1 187 ? -11.699 4.486 26.225 1.00 91.31 187 LEU A O 1
ATOM 1542 N N . THR A 1 188 ? -10.070 2.943 26.320 1.00 91.94 188 THR A N 1
ATOM 1543 C CA . THR A 1 188 ? -10.441 2.388 27.637 1.00 91.94 188 THR A CA 1
ATOM 1544 C C . THR A 1 188 ? -10.464 3.438 28.764 1.00 91.94 188 THR A C 1
ATOM 1546 O O . THR A 1 188 ? -11.396 3.415 29.565 1.00 91.94 188 THR A O 1
ATOM 1549 N N . PRO A 1 189 ? -9.510 4.390 28.854 1.00 92.31 189 PRO A N 1
ATOM 1550 C CA . PRO A 1 189 ? -9.575 5.466 29.847 1.00 92.31 189 PRO A CA 1
ATOM 1551 C C . PRO A 1 189 ? -10.643 6.521 29.524 1.00 92.31 189 PRO A C 1
ATOM 1553 O O . PRO A 1 189 ? -11.176 7.159 30.430 1.00 92.31 189 PRO A O 1
ATOM 1556 N N . MET A 1 190 ? -10.955 6.709 28.238 1.00 91.19 190 MET A N 1
ATOM 1557 C CA . MET A 1 190 ? -11.892 7.722 27.752 1.00 91.19 190 MET A CA 1
ATOM 1558 C C . MET A 1 190 ? -13.359 7.340 27.982 1.00 91.19 190 MET A C 1
ATOM 1560 O O . MET A 1 190 ? -14.159 8.212 28.329 1.00 91.19 190 MET A O 1
ATOM 1564 N N . VAL A 1 191 ? -13.734 6.074 27.764 1.00 91.62 191 VAL A N 1
ATOM 1565 C CA . VAL A 1 191 ? -15.140 5.626 27.783 1.00 91.62 191 VAL A CA 1
ATOM 1566 C C . VAL A 1 191 ? -15.462 4.726 28.970 1.00 91.62 191 VAL A C 1
ATOM 1568 O O . VAL A 1 191 ? -14.612 4.017 29.500 1.00 91.62 191 VAL A O 1
ATOM 1571 N N . ASP A 1 192 ? -16.726 4.731 29.382 1.00 92.94 192 ASP A N 1
ATOM 1572 C CA . ASP A 1 192 ? -17.250 3.766 30.340 1.00 92.94 192 ASP A CA 1
ATOM 1573 C C . ASP A 1 192 ? -17.393 2.385 29.680 1.00 92.94 192 ASP A C 1
ATOM 1575 O O . ASP A 1 192 ? -18.320 2.136 28.906 1.00 92.94 192 ASP A O 1
ATOM 1579 N N . MET A 1 193 ? -16.474 1.475 30.009 1.00 91.31 193 MET A N 1
ATOM 1580 C CA . MET A 1 193 ? -16.456 0.104 29.488 1.00 91.31 193 MET A CA 1
ATOM 1581 C C . MET A 1 193 ? -17.645 -0.752 29.952 1.00 91.31 193 MET A C 1
ATOM 1583 O O . MET A 1 193 ? -17.886 -1.801 29.366 1.00 91.31 193 MET A O 1
ATOM 1587 N N . ASN A 1 194 ? -18.444 -0.310 30.932 1.00 92.88 194 ASN A N 1
ATOM 1588 C CA . ASN A 1 194 ? -19.722 -0.968 31.241 1.00 92.88 194 ASN A CA 1
ATOM 1589 C C . ASN A 1 194 ? -20.811 -0.636 30.209 1.00 92.88 194 ASN A C 1
ATOM 1591 O O . ASN A 1 194 ? -21.836 -1.312 30.136 1.00 92.88 194 ASN A O 1
ATOM 1595 N N . ARG A 1 195 ? -20.604 0.420 29.415 1.00 90.69 195 ARG A N 1
ATOM 1596 C CA . ARG A 1 195 ? -21.530 0.909 28.385 1.00 90.69 195 ARG A CA 1
ATOM 1597 C C . ARG A 1 195 ? -20.984 0.744 26.971 1.00 90.69 195 ARG A C 1
ATOM 1599 O O . ARG A 1 195 ? -21.678 1.090 26.015 1.00 90.69 195 ARG A O 1
ATOM 1606 N N . VAL A 1 196 ? -19.766 0.227 26.825 1.00 91.50 196 VAL A N 1
ATOM 1607 C CA . VAL A 1 196 ? -19.120 -0.019 25.535 1.00 91.50 196 VAL A CA 1
ATOM 1608 C C . VAL A 1 196 ? -18.590 -1.443 25.491 1.00 91.50 196 VAL A C 1
ATOM 1610 O O . VAL A 1 196 ? -17.825 -1.849 26.356 1.00 91.50 196 VAL A O 1
ATOM 1613 N N . HIS A 1 197 ? -18.953 -2.186 24.449 1.00 90.62 197 HIS A N 1
ATOM 1614 C CA . HIS A 1 197 ? -18.513 -3.563 24.255 1.00 90.62 197 HIS A CA 1
ATOM 1615 C C . HIS A 1 197 ? -17.797 -3.733 22.913 1.00 90.62 197 HIS A C 1
ATOM 1617 O O . HIS A 1 197 ? -18.318 -3.345 21.866 1.00 90.62 197 HIS A O 1
ATOM 1623 N N . LEU A 1 198 ? -16.610 -4.341 22.932 1.00 91.06 198 LEU A N 1
ATOM 1624 C CA . LEU A 1 198 ? -15.876 -4.713 21.724 1.00 91.06 198 LEU A CA 1
ATOM 1625 C C . LEU A 1 198 ? -16.487 -5.974 21.109 1.00 91.06 198 LEU A C 1
ATOM 1627 O O . LEU A 1 198 ? -16.435 -7.043 21.705 1.00 91.06 198 LEU A O 1
ATOM 1631 N N . ILE A 1 199 ? -17.059 -5.851 19.909 1.00 90.69 199 ILE A N 1
ATOM 1632 C CA . ILE A 1 199 ? -17.700 -6.976 19.211 1.00 90.69 199 ILE A CA 1
ATOM 1633 C C . ILE A 1 199 ? -16.731 -7.650 18.240 1.00 90.69 199 ILE A C 1
ATOM 1635 O O . ILE A 1 199 ? -16.691 -8.873 18.148 1.00 90.69 199 ILE A O 1
ATOM 1639 N N . TYR A 1 200 ? -15.985 -6.855 17.472 1.00 92.00 200 TYR A N 1
ATOM 1640 C CA . TYR A 1 200 ? -15.162 -7.370 16.382 1.00 92.00 200 TYR A CA 1
ATOM 1641 C C . TYR A 1 200 ? -13.956 -6.466 16.114 1.00 92.00 200 TYR A C 1
ATOM 1643 O O . TYR A 1 200 ? -14.064 -5.239 16.173 1.00 92.00 200 TYR A O 1
ATOM 1651 N N . CYS A 1 201 ? -12.819 -7.068 15.770 1.00 90.56 201 CYS A N 1
ATOM 1652 C CA . CYS A 1 201 ? -11.617 -6.374 15.318 1.00 90.56 201 CYS A CA 1
ATOM 1653 C C . CYS A 1 201 ? -11.028 -7.070 14.083 1.00 90.56 201 CYS A C 1
ATOM 1655 O O . CYS A 1 201 ? -11.055 -8.294 13.969 1.00 90.56 201 CYS A O 1
ATOM 1657 N N . ASP A 1 202 ? -10.506 -6.281 13.146 1.00 89.06 202 ASP A N 1
ATOM 1658 C CA . ASP A 1 202 ? -9.785 -6.792 11.978 1.00 89.06 202 ASP A CA 1
ATOM 1659 C C . ASP A 1 202 ? -8.768 -5.764 11.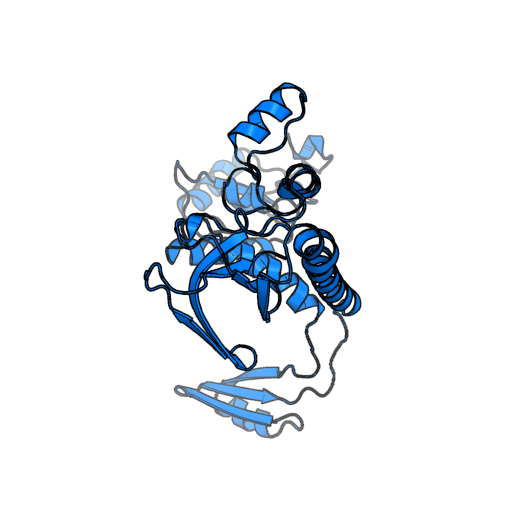501 1.00 89.06 202 ASP A C 1
ATOM 1661 O O . ASP A 1 202 ? -9.158 -4.690 11.042 1.00 89.06 202 ASP A O 1
ATOM 1665 N N . THR A 1 203 ? -7.489 -6.138 11.595 1.00 87.69 203 THR A N 1
ATOM 1666 C CA . THR A 1 203 ? -6.301 -5.423 11.109 1.00 87.69 203 THR A CA 1
ATOM 1667 C C . THR A 1 203 ? -6.229 -3.951 11.533 1.00 87.69 203 THR A C 1
ATOM 1669 O O . THR A 1 203 ? -5.536 -3.630 12.491 1.00 87.69 203 THR A O 1
ATOM 1672 N N . ASP A 1 204 ? -6.948 -3.067 10.839 1.00 88.38 204 ASP A N 1
ATOM 1673 C CA . ASP A 1 204 ? -6.967 -1.611 11.011 1.00 88.38 204 ASP A CA 1
ATOM 1674 C C . ASP A 1 204 ? -8.328 -1.077 11.498 1.00 88.38 204 ASP A C 1
ATOM 1676 O O . ASP A 1 204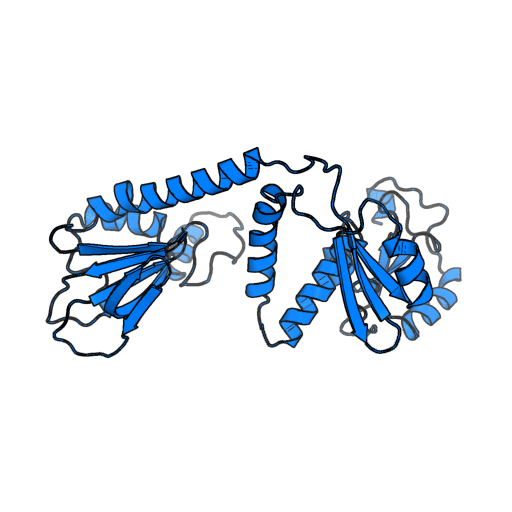 ? -8.562 0.137 11.494 1.00 88.38 204 ASP A O 1
ATOM 1680 N N . SER A 1 205 ? -9.252 -1.965 11.882 1.00 90.06 205 SER A N 1
ATOM 1681 C CA . SER A 1 205 ? -10.634 -1.627 12.225 1.00 90.06 205 SER A CA 1
ATOM 1682 C C . SER A 1 205 ? -11.127 -2.282 13.512 1.00 90.06 205 SER A C 1
ATOM 1684 O O . SER A 1 205 ? -10.754 -3.404 13.861 1.00 90.06 205 SER A O 1
ATOM 1686 N N . ILE A 1 206 ? -12.000 -1.562 14.215 1.00 91.81 206 ILE A N 1
ATOM 1687 C CA . ILE A 1 206 ? -12.626 -1.993 15.466 1.00 91.81 206 ILE A CA 1
ATOM 1688 C C . ILE A 1 206 ? -14.119 -1.660 15.427 1.00 91.81 206 ILE A C 1
ATOM 1690 O O . ILE A 1 206 ? -14.518 -0.584 14.974 1.00 91.81 206 ILE A O 1
ATOM 1694 N N . MET A 1 207 ? -14.953 -2.597 15.870 1.00 91.56 207 MET A N 1
ATOM 1695 C CA . MET A 1 207 ? -16.403 -2.443 15.938 1.00 91.56 207 MET A CA 1
ATOM 1696 C C . MET A 1 207 ? -16.870 -2.546 17.384 1.00 91.56 207 MET A C 1
ATOM 1698 O O . MET A 1 207 ? -16.646 -3.553 18.059 1.00 91.56 207 MET A O 1
ATOM 1702 N N . LEU A 1 208 ? -17.525 -1.486 17.842 1.00 91.50 208 LEU A N 1
ATOM 1703 C CA . LEU A 1 208 ? -17.910 -1.284 19.232 1.00 91.50 208 LEU A CA 1
ATOM 1704 C C . LEU A 1 208 ? -19.430 -1.152 19.315 1.00 91.50 208 LEU A C 1
ATOM 1706 O O . LEU A 1 208 ? -20.005 -0.341 18.592 1.00 91.50 208 LEU A O 1
ATOM 1710 N N . ALA A 1 209 ? -20.075 -1.901 20.206 1.00 89.94 209 ALA A N 1
ATOM 1711 C CA . ALA A 1 209 ? -21.432 -1.594 20.648 1.00 89.94 209 ALA A CA 1
ATOM 1712 C C . ALA A 1 209 ? -21.380 -0.523 21.734 1.00 89.94 209 ALA A C 1
ATOM 1714 O O . ALA A 1 209 ? -20.588 -0.622 22.668 1.00 89.94 209 ALA A O 1
ATOM 1715 N N . VAL A 1 210 ? -22.236 0.485 21.612 1.00 88.12 210 VAL A N 1
ATOM 1716 C CA . VAL A 1 210 ? -22.302 1.645 22.495 1.00 88.12 210 VAL A CA 1
ATOM 1717 C C . VAL A 1 210 ? -23.728 1.781 23.020 1.00 88.12 210 VAL A C 1
ATOM 1719 O O . VAL A 1 210 ? -24.674 2.020 22.264 1.00 88.12 210 VA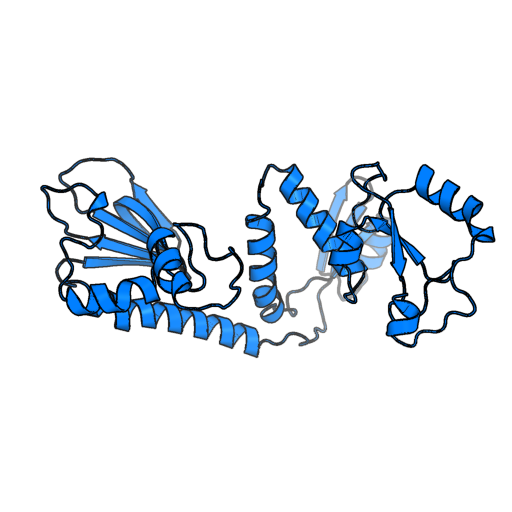L A O 1
ATOM 1722 N N . ALA A 1 211 ? -23.877 1.671 24.338 1.00 87.94 211 ALA A N 1
ATOM 1723 C CA . ALA A 1 211 ? -25.114 1.952 25.054 1.00 87.94 211 ALA A CA 1
ATOM 1724 C C . ALA A 1 211 ? -25.267 3.470 25.240 1.00 87.94 211 ALA A C 1
ATOM 1726 O O . ALA A 1 211 ? -25.018 4.008 26.322 1.00 87.94 211 ALA A O 1
ATOM 1727 N N . GLY A 1 212 ? -25.613 4.166 24.154 1.00 81.12 212 GLY A N 1
ATOM 1728 C CA . GLY A 1 212 ? -25.815 5.616 24.122 1.00 81.12 212 GLY A CA 1
ATOM 1729 C C . GLY A 1 212 ? -27.036 6.099 24.917 1.00 81.12 212 GLY A C 1
ATOM 1730 O O . GLY A 1 212 ? -27.704 5.338 25.610 1.00 81.12 212 GLY A O 1
ATOM 1731 N N . ASP A 1 213 ? -27.322 7.392 24.825 1.00 81.25 213 ASP A N 1
ATOM 1732 C CA . ASP A 1 213 ? -28.555 8.009 25.308 1.00 81.25 213 ASP A CA 1
ATOM 1733 C C . ASP A 1 213 ? -29.717 7.681 24.344 1.00 81.25 213 ASP A C 1
ATOM 1735 O O . ASP A 1 213 ? -29.646 8.084 23.177 1.00 81.25 213 ASP A O 1
ATOM 1739 N N . PRO A 1 214 ? -30.795 7.011 24.805 1.00 77.31 214 PRO A N 1
ATOM 1740 C CA . PRO A 1 214 ? -31.974 6.702 23.987 1.00 77.31 214 PRO A CA 1
ATOM 1741 C C . PRO A 1 214 ? -32.692 7.939 23.427 1.00 77.31 214 PRO A C 1
ATOM 1743 O O . PRO A 1 214 ? -33.462 7.842 22.472 1.00 77.31 214 PRO A O 1
ATOM 1746 N N . LYS A 1 215 ? -32.473 9.121 24.021 1.00 79.56 215 LYS A N 1
ATOM 1747 C CA . LYS A 1 215 ? -33.065 10.386 23.557 1.00 79.56 215 LYS A CA 1
ATOM 1748 C C . LYS A 1 215 ? -32.296 11.002 22.390 1.00 79.56 215 LYS A C 1
ATOM 1750 O O . LYS A 1 215 ? -32.835 11.862 21.691 1.00 79.56 215 LYS A O 1
ATOM 1755 N N . GLN A 1 216 ? -31.050 10.584 22.173 1.00 71.75 216 GLN A N 1
ATOM 1756 C CA . GLN A 1 216 ? -30.182 11.098 21.120 1.00 71.75 216 GLN A CA 1
ATOM 1757 C C . GLN A 1 216 ? -30.070 10.101 19.969 1.00 71.75 216 GLN A C 1
ATOM 1759 O O . GLN A 1 216 ? -30.236 8.896 20.124 1.00 71.75 216 GLN A O 1
ATOM 1764 N N . ASN A 1 217 ? -29.781 10.607 18.773 1.00 67.94 217 ASN A N 1
ATOM 1765 C CA . ASN A 1 217 ? -29.561 9.744 17.618 1.00 67.94 217 ASN A CA 1
ATOM 1766 C C . ASN A 1 217 ? -2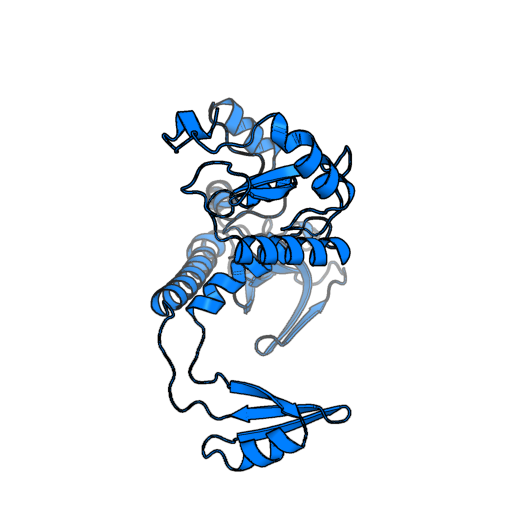8.117 9.210 17.591 1.00 67.94 217 ASN A C 1
ATOM 1768 O O . ASN A 1 217 ? -27.260 9.594 18.384 1.00 67.94 217 ASN A O 1
ATOM 1772 N N . TYR A 1 218 ? -27.836 8.350 16.618 1.00 66.38 218 TYR A N 1
ATOM 1773 C CA . TYR A 1 218 ? -26.525 7.755 16.347 1.00 66.38 218 TYR A CA 1
ATOM 1774 C C . TYR A 1 218 ? -25.354 8.743 16.182 1.00 66.38 218 TYR A C 1
ATOM 1776 O O . TYR A 1 218 ? -24.197 8.331 16.262 1.00 66.38 218 TYR A O 1
ATOM 1784 N N . LYS A 1 219 ? -25.618 10.039 15.953 1.00 68.56 219 LYS A N 1
ATOM 1785 C CA . LYS A 1 219 ? -24.569 11.067 15.856 1.00 68.56 219 LYS A CA 1
ATOM 1786 C C . LYS A 1 219 ? -23.950 11.410 17.210 1.00 68.56 219 LYS A C 1
ATOM 1788 O O . LYS A 1 219 ? -22.939 12.100 17.232 1.00 68.56 219 LYS A O 1
ATOM 1793 N N . GLN A 1 220 ? -24.523 10.926 18.314 1.00 72.62 220 GLN A N 1
ATOM 1794 C CA . GLN A 1 220 ? -23.936 11.087 19.644 1.00 72.62 220 GLN A CA 1
ATOM 1795 C C . GLN A 1 220 ? -22.531 10.464 19.742 1.00 72.62 220 GLN A C 1
ATOM 1797 O O . GLN A 1 220 ? -21.684 10.962 20.480 1.00 72.62 220 GLN A O 1
ATOM 1802 N N . GLY A 1 221 ? -22.240 9.414 18.961 1.00 78.00 221 GLY A N 1
ATOM 1803 C CA . GLY A 1 221 ? -20.947 8.733 19.007 1.00 78.00 221 GLY A CA 1
ATOM 1804 C C . GLY A 1 221 ? -20.624 8.276 20.431 1.00 78.00 221 GLY A C 1
ATOM 1805 O O . GLY A 1 221 ? -21.414 7.566 21.046 1.00 78.00 221 GLY A O 1
ATOM 1806 N N . PHE A 1 222 ? -19.487 8.723 20.969 1.00 85.19 222 PHE A N 1
ATOM 1807 C CA . PHE A 1 222 ? -19.093 8.424 22.348 1.00 85.19 222 PHE A CA 1
ATOM 1808 C C . PHE A 1 222 ? -19.597 9.435 23.384 1.00 85.19 222 PHE A C 1
ATOM 1810 O O . PHE A 1 222 ? -19.398 9.200 24.570 1.00 85.19 222 PHE A O 1
ATOM 1817 N N . SER A 1 223 ? -20.252 10.535 22.994 1.00 84.06 223 SER A N 1
ATOM 1818 C CA . SER A 1 223 ? -20.544 11.659 23.901 1.00 84.06 223 SER A CA 1
ATOM 1819 C C . SER A 1 223 ? -21.281 11.248 25.181 1.00 84.06 223 SER A C 1
ATOM 1821 O O . SER A 1 223 ? -20.961 11.744 26.257 1.00 84.06 223 SER A O 1
ATOM 1823 N N . ALA A 1 224 ? -22.220 10.305 25.075 1.00 84.88 224 ALA A N 1
ATOM 1824 C CA . ALA A 1 224 ? -23.023 9.819 26.193 1.00 84.88 224 ALA A CA 1
ATOM 1825 C C . ALA A 1 224 ? -22.296 8.819 27.107 1.00 84.88 224 ALA A C 1
ATOM 1827 O O . ALA A 1 224 ? -22.804 8.521 28.188 1.00 84.88 224 ALA A O 1
ATOM 1828 N N . VAL A 1 225 ? -21.151 8.280 26.677 1.00 88.94 225 VAL A N 1
ATOM 1829 C CA . VAL A 1 225 ? -20.383 7.239 27.384 1.00 88.94 225 VAL A CA 1
ATOM 1830 C C . VAL A 1 225 ? -18.973 7.694 27.769 1.00 88.94 225 VAL A C 1
ATOM 1832 O O . VAL A 1 225 ? -18.195 6.886 28.266 1.00 88.94 225 VAL A O 1
ATOM 1835 N N . ILE A 1 226 ? -18.619 8.966 27.552 1.00 90.88 226 ILE A N 1
ATOM 1836 C CA . ILE A 1 226 ? -17.339 9.521 28.014 1.00 90.88 226 ILE A CA 1
ATOM 1837 C C . ILE A 1 226 ? -17.324 9.517 29.545 1.00 90.88 226 ILE A C 1
ATOM 1839 O O . ILE A 1 226 ? -18.181 10.125 30.185 1.00 90.88 226 ILE A O 1
ATOM 1843 N N . LYS A 1 227 ? -16.320 8.850 30.116 1.00 92.50 227 LYS A N 1
ATOM 1844 C CA . LYS A 1 227 ? -16.077 8.784 31.560 1.00 92.50 227 LYS A CA 1
ATOM 1845 C C . LYS A 1 227 ? -15.226 9.960 32.036 1.00 92.50 227 LYS A C 1
ATOM 1847 O O . LYS A 1 227 ? -15.544 10.572 33.050 1.00 92.50 227 LYS A O 1
ATOM 1852 N N . ASP A 1 228 ? -14.162 10.277 31.299 1.00 91.00 228 ASP A N 1
ATOM 1853 C CA . ASP A 1 228 ? -13.236 11.364 31.619 1.00 91.00 228 ASP A CA 1
ATOM 1854 C C . ASP A 1 228 ? -13.205 12.392 30.485 1.00 91.00 228 ASP A C 1
ATOM 1856 O O . ASP A 1 228 ? -12.577 12.209 29.437 1.00 91.00 228 ASP A O 1
ATOM 1860 N N . LYS A 1 229 ? -13.913 13.502 30.709 1.00 88.31 229 LYS A N 1
ATOM 1861 C CA . LYS A 1 229 ? -14.024 14.585 29.733 1.00 88.31 229 LYS A CA 1
ATOM 1862 C C . LYS A 1 229 ? -12.723 15.377 29.584 1.00 88.31 229 LYS A C 1
ATOM 1864 O O . LYS A 1 229 ? -12.406 15.797 28.477 1.00 88.31 229 LYS A O 1
ATOM 1869 N N . GLN A 1 230 ? -11.950 15.546 30.659 1.00 90.19 230 GLN A N 1
ATOM 1870 C CA . GLN A 1 230 ? -10.676 16.268 30.600 1.00 90.19 230 GLN A CA 1
ATOM 1871 C C . GLN A 1 230 ? -9.650 15.478 29.786 1.00 90.19 230 GLN A C 1
ATOM 1873 O O . GLN A 1 230 ? -8.984 16.034 28.909 1.00 90.19 230 GLN A O 1
ATOM 1878 N N . PHE A 1 231 ? -9.566 14.165 30.025 1.00 90.31 231 PHE A N 1
ATOM 1879 C CA . PHE A 1 231 ? -8.729 13.272 29.235 1.00 90.31 231 PHE A CA 1
ATOM 1880 C C . PHE A 1 231 ? -9.157 13.253 27.765 1.00 90.31 231 PHE A C 1
ATOM 1882 O O . PHE A 1 231 ? -8.299 13.333 26.881 1.00 90.31 231 PHE A O 1
ATOM 1889 N N . TYR A 1 232 ? -10.466 13.180 27.500 1.00 86.44 232 TYR A N 1
ATOM 1890 C CA . TYR A 1 232 ? -11.019 13.259 26.150 1.00 86.44 232 TYR A CA 1
ATOM 1891 C C . TYR A 1 232 ? -10.582 14.547 25.443 1.00 86.44 232 TYR A C 1
ATOM 1893 O O . TYR A 1 232 ? -9.920 14.469 24.410 1.00 86.44 232 TYR A O 1
ATOM 1901 N N . ASP A 1 233 ? -10.864 15.719 26.017 1.00 86.12 233 ASP A N 1
ATOM 1902 C CA . ASP A 1 233 ? -10.591 17.016 25.385 1.00 86.12 233 ASP A CA 1
ATOM 1903 C C . ASP A 1 233 ? -9.086 17.219 25.101 1.00 86.12 233 ASP A C 1
ATOM 1905 O O . ASP A 1 233 ? -8.715 17.759 24.055 1.00 86.12 233 ASP A O 1
ATOM 1909 N N . LEU A 1 234 ? -8.204 16.718 25.979 1.00 88.44 234 LEU A N 1
ATOM 1910 C CA . LEU A 1 234 ? -6.748 16.797 25.810 1.00 88.44 234 LEU A CA 1
ATOM 1911 C C . LEU A 1 234 ? -6.210 15.845 24.723 1.00 88.44 234 LEU A C 1
ATOM 1913 O O . LEU A 1 234 ? -5.246 16.168 24.023 1.00 88.44 234 LEU A O 1
ATOM 1917 N N . ASN A 1 235 ? -6.785 14.644 24.597 1.00 86.81 235 ASN A N 1
ATOM 1918 C CA . ASN A 1 235 ? -6.216 13.564 23.784 1.00 86.81 235 ASN A CA 1
ATOM 1919 C C . ASN A 1 235 ? -6.973 13.290 22.479 1.00 86.81 235 ASN A C 1
ATOM 1921 O O . ASN A 1 235 ? -6.418 12.627 21.604 1.00 86.81 235 ASN A O 1
ATOM 1925 N N . PHE A 1 236 ? -8.193 13.800 22.301 1.00 83.88 236 PHE A N 1
ATOM 1926 C CA . PHE A 1 236 ? -9.065 13.479 21.165 1.00 83.88 236 PHE A CA 1
ATOM 1927 C C . PHE A 1 236 ? -8.366 13.655 19.812 1.00 83.88 236 PHE A C 1
ATOM 1929 O O . PHE A 1 236 ? -8.295 12.734 18.996 1.00 83.88 236 PHE A O 1
ATOM 1936 N N . TYR A 1 237 ? -7.737 14.812 19.608 1.00 83.75 237 TYR A N 1
ATOM 1937 C CA . TYR A 1 237 ? -7.046 15.136 18.361 1.00 83.75 237 TYR A CA 1
ATOM 1938 C C . TYR A 1 237 ? -5.688 14.439 18.185 1.00 83.75 237 TYR A C 1
ATOM 1940 O O . TYR A 1 237 ? -5.056 14.593 17.134 1.00 83.75 237 TYR A O 1
ATOM 1948 N N . LYS A 1 238 ? -5.218 13.651 19.167 1.00 84.50 238 LYS A N 1
ATOM 1949 C CA . LYS A 1 238 ? -4.063 12.756 18.980 1.00 84.50 238 LYS A CA 1
ATOM 1950 C C . LYS A 1 238 ? -4.413 11.602 18.050 1.00 84.50 238 LYS A C 1
ATOM 1952 O O . LYS A 1 238 ? -3.587 11.268 17.206 1.00 84.50 238 LYS A O 1
ATOM 1957 N N . PHE A 1 239 ? -5.639 11.087 18.114 1.00 83.88 239 PHE A N 1
ATOM 1958 C CA . PHE A 1 239 ? -6.072 9.956 17.292 1.00 83.88 239 PHE A CA 1
ATOM 1959 C C . PHE A 1 239 ? -7.077 10.353 16.211 1.00 83.88 239 PHE A C 1
ATOM 1961 O O . PHE A 1 239 ? -6.989 9.831 15.109 1.00 83.88 239 PHE A O 1
ATOM 1968 N N . LEU A 1 240 ? -7.974 11.309 16.459 1.00 84.44 240 LEU A N 1
ATOM 1969 C CA . LEU A 1 240 ? -8.983 11.725 15.482 1.00 84.44 240 LEU A CA 1
ATOM 1970 C C . LEU A 1 240 ? -8.546 12.957 14.664 1.00 84.44 240 LEU A C 1
ATOM 1972 O O . LEU A 1 240 ? -7.689 13.731 15.111 1.00 84.44 240 LEU A O 1
ATOM 1976 N N . PRO A 1 241 ? -9.089 13.149 13.444 1.00 80.25 241 PRO A N 1
ATOM 1977 C CA . PRO A 1 241 ? -8.771 14.307 12.611 1.00 80.25 241 PRO A CA 1
ATOM 1978 C C . PRO A 1 241 ? -9.209 15.630 13.264 1.00 80.25 241 PRO A C 1
ATOM 1980 O O . PRO A 1 241 ? -10.286 15.724 13.851 1.00 80.25 241 PRO A O 1
ATOM 1983 N N . LYS A 1 242 ? -8.371 16.670 13.135 1.00 76.56 242 LYS A N 1
ATOM 1984 C CA . LYS A 1 242 ? -8.712 18.043 13.539 1.00 76.56 242 LYS A CA 1
ATOM 1985 C C . LYS A 1 242 ? -9.543 18.729 12.440 1.00 76.56 242 LYS A C 1
ATOM 1987 O O . LYS A 1 242 ? -9.161 18.639 11.272 1.00 76.56 242 LYS A O 1
ATOM 1992 N N . PRO A 1 243 ? -10.608 19.474 12.789 1.00 70.31 243 PRO A N 1
ATOM 1993 C CA . PRO A 1 243 ? -11.299 20.359 11.858 1.00 70.31 243 PRO A CA 1
ATOM 1994 C C . PRO A 1 243 ? -10.363 21.434 11.299 1.00 70.31 243 PRO A C 1
ATOM 1996 O O . PRO A 1 243 ? -9.510 21.968 12.018 1.00 70.31 243 PRO A O 1
ATOM 1999 N N . LYS A 1 244 ? -10.582 21.831 10.040 1.00 65.94 244 LYS A N 1
ATOM 2000 C CA . LYS A 1 244 ? -9.784 22.881 9.372 1.00 65.94 244 LYS A CA 1
ATOM 2001 C C . LYS A 1 244 ? -9.724 24.198 10.153 1.00 65.94 244 LYS A C 1
ATOM 2003 O O . LYS A 1 244 ? -8.673 24.831 10.202 1.00 65.94 244 LYS A O 1
ATOM 2008 N N . SER A 1 245 ? -10.830 24.599 10.778 1.00 65.56 245 SER A N 1
ATOM 2009 C CA . SER A 1 245 ? -10.938 25.853 11.537 1.00 65.56 245 SER A CA 1
ATOM 2010 C C . SER A 1 245 ? -9.957 25.930 12.711 1.00 65.56 245 SER A C 1
ATOM 2012 O O . SER A 1 245 ? -9.347 26.976 12.922 1.00 65.56 245 SER A O 1
ATOM 2014 N N . ILE A 1 246 ? -9.754 24.819 13.426 1.00 66.50 246 ILE A N 1
ATOM 2015 C CA . ILE A 1 246 ? -8.846 24.733 14.579 1.00 66.50 246 ILE A CA 1
ATOM 2016 C C . ILE A 1 246 ? -7.386 24.794 14.113 1.00 66.50 246 ILE A C 1
ATOM 2018 O O . ILE A 1 246 ? -6.591 25.559 14.653 1.00 66.50 246 ILE A O 1
ATOM 2022 N N . ILE A 1 247 ? -7.049 24.064 13.043 1.00 64.81 247 ILE A N 1
ATOM 2023 C CA . ILE A 1 247 ? -5.697 24.067 12.458 1.00 64.81 247 ILE A CA 1
ATOM 2024 C C . ILE A 1 247 ? -5.310 25.476 11.976 1.00 64.81 247 ILE A C 1
ATOM 2026 O O . ILE A 1 247 ? -4.189 25.933 12.193 1.00 64.81 247 ILE A O 1
ATOM 2030 N N . MET A 1 248 ? -6.237 26.192 11.330 1.00 62.28 248 MET A N 1
ATOM 2031 C CA . MET A 1 248 ? -5.987 27.552 10.838 1.00 62.28 248 MET A CA 1
ATOM 2032 C C . MET A 1 248 ? -5.761 28.568 11.968 1.00 62.28 248 MET A C 1
ATOM 2034 O O . MET A 1 248 ? -5.022 29.531 11.768 1.00 62.28 248 MET A O 1
ATOM 2038 N N . GLN A 1 249 ? -6.374 28.374 13.138 1.00 60.78 249 GLN A N 1
ATOM 2039 C CA . GLN A 1 249 ? -6.159 29.225 14.312 1.00 60.78 249 GLN A CA 1
ATOM 2040 C C . GLN A 1 249 ? -4.805 28.947 14.981 1.00 60.78 249 GLN A C 1
ATOM 2042 O O . GLN A 1 249 ? -4.080 29.898 15.267 1.00 60.78 249 GLN A O 1
ATOM 2047 N N . GLU A 1 250 ? -4.421 27.677 15.149 1.00 61.94 250 GLU A N 1
ATOM 2048 C CA . GLU A 1 250 ? -3.108 27.289 15.696 1.00 61.94 250 GLU A CA 1
ATOM 2049 C C . GLU A 1 250 ? -1.952 27.782 14.798 1.00 61.94 250 GLU A C 1
ATOM 2051 O O . GLU A 1 250 ? -0.968 28.344 15.280 1.00 61.94 250 GLU A O 1
ATOM 2056 N N . ASN A 1 251 ? -2.105 27.676 13.473 1.00 57.00 251 ASN A N 1
ATOM 2057 C CA . ASN A 1 251 ? -1.058 28.040 12.512 1.00 57.00 251 ASN A CA 1
ATOM 2058 C C . ASN A 1 251 ? -0.889 29.551 12.288 1.00 57.00 251 ASN A C 1
ATOM 2060 O O . ASN A 1 251 ? 0.145 29.971 11.769 1.00 57.00 251 ASN A O 1
ATOM 2064 N N . LYS A 1 252 ? -1.840 30.399 12.702 1.00 52.09 252 LYS A N 1
ATOM 2065 C CA . LYS A 1 252 ? -1.615 31.858 12.701 1.00 52.09 252 LYS A CA 1
ATOM 2066 C C . LYS A 1 252 ? -0.498 32.273 13.670 1.00 52.09 252 LYS A C 1
ATOM 2068 O O . LYS A 1 252 ? 0.142 33.294 13.429 1.00 52.09 252 LYS A O 1
ATOM 2073 N N . CYS A 1 253 ? -0.214 31.471 14.701 1.00 44.72 253 CYS A N 1
ATOM 2074 C CA . CYS A 1 253 ? 0.875 31.704 15.655 1.00 44.72 253 CYS A CA 1
ATOM 2075 C C . CYS A 1 253 ? 2.225 31.091 15.241 1.00 44.72 253 CYS A C 1
ATOM 2077 O O . CYS A 1 253 ? 3.230 31.334 15.905 1.00 44.72 253 CYS A O 1
ATOM 2079 N N . SER A 1 254 ? 2.302 30.319 14.153 1.00 45.34 254 SER A N 1
ATOM 2080 C CA . SER A 1 254 ? 3.534 29.627 13.751 1.00 45.34 254 SER A CA 1
ATOM 2081 C C . SER A 1 254 ? 3.801 29.831 12.261 1.00 45.34 254 SER A C 1
ATOM 2083 O O . SER A 1 254 ? 3.206 29.182 11.406 1.00 45.34 254 SER A O 1
ATOM 2085 N N . LYS A 1 255 ? 4.726 30.743 11.931 1.00 38.12 255 LYS A N 1
ATOM 2086 C CA . LYS A 1 255 ? 5.212 30.981 10.559 1.00 38.12 255 LYS A CA 1
ATOM 2087 C C . LYS A 1 255 ? 6.057 29.793 10.067 1.00 38.12 255 LYS A C 1
ATOM 2089 O O . LYS A 1 255 ? 7.274 29.886 9.969 1.00 38.12 255 LYS A O 1
ATOM 2094 N N . GLY A 1 256 ? 5.418 28.671 9.750 1.00 41.31 256 GLY A N 1
ATOM 2095 C CA . GLY A 1 256 ? 6.047 27.505 9.130 1.00 41.31 256 GLY A CA 1
ATOM 2096 C C . GLY A 1 256 ? 5.147 26.941 8.036 1.00 41.31 256 GLY A C 1
ATOM 2097 O O . GLY A 1 256 ? 4.007 26.573 8.297 1.00 41.31 256 GLY A O 1
ATOM 2098 N N . LYS A 1 257 ? 5.643 26.886 6.793 1.00 44.09 257 LYS A N 1
ATOM 2099 C CA . LYS A 1 257 ? 4.929 26.319 5.635 1.00 44.09 257 LYS A CA 1
ATOM 2100 C C . LYS A 1 257 ? 4.720 24.809 5.818 1.00 44.09 257 LYS A C 1
ATOM 2102 O O . LYS A 1 257 ? 5.532 24.013 5.354 1.00 44.09 257 LYS A O 1
ATOM 2107 N N . ILE A 1 258 ? 3.617 24.407 6.441 1.00 43.38 258 ILE A N 1
ATOM 2108 C CA . ILE A 1 258 ? 3.117 23.031 6.355 1.00 43.38 258 ILE A CA 1
ATOM 2109 C C . ILE A 1 258 ? 2.129 22.971 5.185 1.00 43.38 258 ILE A C 1
ATOM 2111 O O . ILE A 1 258 ? 1.155 23.718 5.138 1.00 43.38 258 ILE A O 1
ATOM 2115 N N . LYS A 1 259 ? 2.431 22.111 4.201 1.00 40.12 259 LYS A N 1
ATOM 2116 C CA . LYS A 1 259 ? 1.605 21.859 3.009 1.00 40.12 259 LYS A CA 1
ATOM 2117 C C . LYS A 1 259 ? 0.192 21.426 3.412 1.00 40.12 259 LYS A C 1
ATOM 2119 O O . LYS A 1 259 ? 0.036 20.611 4.316 1.00 40.12 259 LYS A O 1
ATOM 2124 N N . GLU A 1 260 ? -0.797 21.886 2.650 1.00 39.53 260 GLU A N 1
ATOM 2125 C CA . GLU A 1 260 ? -2.254 21.656 2.735 1.00 39.53 260 GLU A CA 1
ATOM 2126 C C . GLU A 1 260 ? -2.731 20.179 2.750 1.00 39.53 260 GLU A C 1
ATOM 2128 O O . GLU A 1 260 ? -3.913 19.898 2.594 1.00 39.53 260 GLU A O 1
ATOM 2133 N N . LEU A 1 261 ? -1.852 19.198 2.959 1.00 39.56 261 LEU A N 1
ATOM 2134 C CA . LEU A 1 261 ? -2.151 17.763 2.882 1.00 39.56 261 LEU A CA 1
ATOM 2135 C C . LEU A 1 261 ? -2.856 17.188 4.123 1.00 39.56 261 LEU A C 1
ATOM 2137 O O . LEU A 1 261 ? -3.323 16.056 4.074 1.00 39.56 261 LEU A O 1
ATOM 2141 N N . GLN A 1 262 ? -2.971 17.944 5.219 1.00 40.59 262 GLN A N 1
ATOM 2142 C CA . GLN A 1 262 ? -3.750 17.541 6.405 1.00 40.59 262 GLN A CA 1
ATOM 2143 C C . GLN A 1 262 ? -5.246 17.902 6.293 1.00 40.59 262 GLN A C 1
ATOM 2145 O O . GLN A 1 262 ? -6.014 17.698 7.228 1.00 40.59 262 GLN A O 1
ATOM 2150 N N . ILE A 1 263 ? -5.665 18.470 5.157 1.00 45.72 263 ILE A N 1
ATOM 2151 C CA . ILE A 1 263 ? -6.918 19.216 4.999 1.00 45.72 263 ILE A CA 1
ATOM 2152 C C . ILE A 1 263 ? -7.982 18.340 4.316 1.00 45.72 263 ILE A C 1
ATOM 2154 O O . ILE A 1 263 ? -8.543 18.679 3.277 1.00 45.72 263 ILE A O 1
ATOM 2158 N N . GLN A 1 264 ? -8.313 17.202 4.917 1.00 47.34 264 GLN A N 1
ATOM 2159 C CA . GLN A 1 264 ? -9.605 16.558 4.680 1.00 47.34 264 GLN A CA 1
ATOM 2160 C C . GLN A 1 264 ? -10.183 16.163 6.033 1.00 47.34 264 GLN A C 1
ATOM 2162 O O . GLN A 1 264 ? -9.594 15.351 6.739 1.00 47.34 264 GLN A O 1
ATOM 2167 N N . ASP A 1 265 ? -11.351 16.718 6.372 1.00 52.31 265 ASP A N 1
ATOM 2168 C CA . ASP A 1 265 ? -12.054 16.594 7.663 1.00 52.31 265 ASP A CA 1
ATOM 2169 C C . ASP A 1 265 ? -12.407 15.143 8.083 1.00 52.31 265 ASP A C 1
ATOM 2171 O O . ASP A 1 265 ? -13.162 14.934 9.027 1.00 52.31 265 ASP A O 1
ATOM 2175 N N . LYS A 1 266 ? -11.896 14.118 7.386 1.00 57.28 266 LYS A N 1
ATOM 2176 C CA . LYS A 1 266 ? -12.252 12.705 7.567 1.00 57.28 266 LYS A CA 1
ATOM 2177 C C . LYS A 1 266 ? -11.085 11.758 7.838 1.00 57.28 266 LYS A C 1
ATOM 2179 O O . LYS A 1 266 ? -11.346 10.665 8.328 1.00 57.28 266 LYS A O 1
ATOM 2184 N N . LYS A 1 267 ? -9.835 12.096 7.496 1.00 68.94 267 LYS A N 1
ATOM 2185 C CA . LYS A 1 267 ? -8.716 11.136 7.572 1.00 68.94 267 LYS A CA 1
ATOM 2186 C C . LYS A 1 267 ? -7.447 11.798 8.096 1.00 68.94 267 LYS A C 1
ATOM 2188 O O . LYS A 1 267 ? -7.025 12.833 7.590 1.00 68.94 267 LYS A O 1
ATOM 2193 N N . LYS A 1 268 ? -6.828 11.166 9.090 1.00 80.00 268 LYS A N 1
ATOM 2194 C CA . LYS A 1 268 ? -5.547 11.562 9.679 1.00 80.00 268 LYS A CA 1
ATOM 2195 C C . LYS A 1 268 ? -4.552 10.406 9.499 1.00 80.00 268 LYS A C 1
ATOM 2197 O O . LYS A 1 268 ? -4.934 9.268 9.759 1.00 80.00 268 LYS A O 1
ATOM 2202 N N . PRO A 1 269 ? -3.301 10.647 9.067 1.00 78.75 269 PRO A N 1
ATOM 2203 C CA . PRO A 1 269 ? -2.274 9.604 9.062 1.00 78.75 269 PRO A CA 1
ATOM 2204 C C . PRO A 1 269 ? -2.066 9.040 10.472 1.00 78.75 269 PRO A C 1
ATOM 2206 O O . PRO A 1 269 ? -1.929 9.824 11.413 1.00 78.75 269 PRO A O 1
ATOM 2209 N N . LEU A 1 270 ? -2.058 7.708 10.606 1.00 81.69 270 LEU A N 1
ATOM 2210 C CA . LEU A 1 270 ? -2.028 6.998 11.899 1.00 81.69 270 LEU A CA 1
ATOM 2211 C C . LEU A 1 270 ? -3.173 7.403 12.847 1.00 81.69 270 LEU A C 1
ATOM 2213 O O . LEU A 1 270 ? -3.054 7.305 14.067 1.00 81.69 270 LEU A O 1
ATOM 2217 N N . GLY A 1 271 ? -4.267 7.923 12.293 1.00 85.25 271 GLY A N 1
ATOM 2218 C CA . GLY A 1 271 ? -5.415 8.383 13.045 1.00 85.25 271 GLY A CA 1
ATOM 2219 C C . GLY A 1 271 ? -6.686 7.649 12.656 1.00 85.25 271 GLY A C 1
ATOM 2220 O O . GLY A 1 271 ? -6.882 7.244 11.511 1.00 85.25 271 GLY A O 1
ATOM 2221 N N . VAL A 1 272 ? -7.578 7.550 13.629 1.00 86.12 272 VAL A N 1
ATOM 2222 C CA . VAL A 1 272 ? -8.814 6.792 13.544 1.00 86.12 272 VAL A CA 1
ATOM 2223 C C . VAL A 1 272 ? -9.928 7.661 12.963 1.00 86.12 272 VAL A C 1
ATOM 2225 O O . VAL A 1 272 ? -10.153 8.799 13.377 1.00 86.12 272 VAL A O 1
ATOM 2228 N N . ALA A 1 273 ? -10.647 7.099 12.002 1.00 84.06 273 ALA A N 1
ATOM 2229 C CA . ALA A 1 273 ? -11.823 7.660 11.365 1.00 84.06 273 ALA A CA 1
ATOM 2230 C C . ALA A 1 273 ? -13.054 6.797 11.670 1.00 84.06 273 ALA A C 1
ATOM 2232 O O . ALA A 1 273 ? -12.987 5.568 11.715 1.00 84.06 273 ALA A O 1
ATOM 2233 N N . GLN A 1 274 ? -14.206 7.439 11.842 1.00 79.62 274 GLN A N 1
ATOM 2234 C CA . GLN A 1 274 ? -15.486 6.740 11.890 1.00 79.62 274 GLN A CA 1
ATOM 2235 C C . GLN A 1 274 ? -15.912 6.382 10.460 1.00 79.62 274 GLN A C 1
ATOM 2237 O O . GLN A 1 274 ? -16.127 7.276 9.642 1.00 79.62 274 GLN A O 1
ATOM 2242 N N . GLU A 1 275 ? -16.033 5.088 10.149 1.00 78.56 275 GLU A N 1
ATOM 2243 C CA . GLU A 1 275 ? -16.489 4.637 8.825 1.00 78.56 275 GLU A CA 1
ATOM 2244 C C . GLU A 1 275 ? -18.004 4.469 8.776 1.00 78.56 275 GLU A C 1
ATOM 2246 O O . GLU A 1 275 ? -18.670 5.025 7.904 1.00 78.56 275 GLU A O 1
ATOM 2251 N N . HIS A 1 276 ? -18.547 3.684 9.707 1.00 76.69 276 HIS A N 1
ATOM 2252 C CA . HIS A 1 276 ? -19.948 3.285 9.693 1.00 76.69 276 HIS A CA 1
ATOM 2253 C C . HIS A 1 276 ? -20.550 3.333 11.092 1.00 76.69 276 HIS A C 1
ATOM 2255 O O . HIS A 1 276 ? -19.871 3.129 12.099 1.00 76.69 276 HIS A O 1
ATOM 2261 N N . CYS A 1 277 ? -21.851 3.587 11.128 1.00 75.94 277 CYS A N 1
ATOM 2262 C CA . CYS A 1 277 ? -22.678 3.507 12.317 1.00 75.94 277 CYS A CA 1
ATOM 2263 C C . CYS A 1 277 ? -23.926 2.704 11.939 1.00 75.94 277 CYS A C 1
ATOM 2265 O O . CYS A 1 277 ? -24.531 2.991 10.904 1.00 75.94 277 CYS A O 1
ATOM 2267 N N . GLY A 1 278 ? -24.258 1.680 12.716 1.00 74.88 278 GLY A N 1
ATOM 2268 C CA . GLY A 1 278 ? -25.394 0.794 12.470 1.00 74.88 278 GLY A CA 1
ATOM 2269 C C . GLY A 1 278 ? -26.166 0.499 13.751 1.00 74.88 278 GLY A C 1
ATOM 2270 O O . GLY A 1 278 ? -25.714 0.839 14.842 1.00 74.88 278 GLY A O 1
ATOM 2271 N N . SER A 1 279 ? -27.329 -0.127 13.612 1.00 75.94 279 SER A N 1
ATOM 2272 C CA . SER A 1 279 ? -28.185 -0.546 14.733 1.00 75.94 279 SER A CA 1
ATOM 2273 C C . SER A 1 279 ? -27.884 -1.964 15.206 1.00 75.94 279 SER A C 1
ATOM 2275 O O . SER A 1 279 ? -28.139 -2.317 16.350 1.00 75.94 279 SER A O 1
ATOM 2277 N N . THR A 1 280 ? -27.341 -2.812 14.335 1.00 79.94 280 THR A N 1
ATOM 2278 C CA . THR A 1 280 ? -27.071 -4.212 14.673 1.00 79.94 280 THR A CA 1
ATOM 2279 C C . THR A 1 280 ? -25.809 -4.688 13.984 1.00 79.94 280 THR A C 1
ATOM 2281 O O . THR A 1 280 ? -25.626 -4.471 12.786 1.00 79.94 280 THR A O 1
ATOM 2284 N N . LEU A 1 281 ? -24.961 -5.382 14.739 1.00 86.62 281 LEU A N 1
ATOM 2285 C CA . LEU A 1 281 ? -23.796 -6.095 14.238 1.00 86.62 281 LEU A CA 1
ATOM 2286 C C . LEU A 1 281 ? -23.865 -7.543 14.708 1.00 86.62 281 LEU A C 1
ATOM 2288 O O . LEU A 1 281 ? -23.974 -7.803 15.903 1.00 86.62 281 LEU A O 1
ATOM 2292 N N . ILE A 1 282 ? -23.747 -8.468 13.763 1.00 88.44 282 ILE A N 1
ATOM 2293 C CA . ILE A 1 282 ? -23.589 -9.894 14.030 1.00 88.44 282 ILE A CA 1
ATOM 2294 C C . ILE A 1 282 ? -22.234 -10.300 13.465 1.00 88.44 282 ILE A C 1
ATOM 2296 O O . ILE A 1 282 ? -22.014 -10.180 12.263 1.00 88.44 282 ILE A O 1
ATOM 2300 N N . ALA A 1 283 ? -21.324 -10.764 14.316 1.00 91.56 283 ALA A N 1
ATOM 2301 C CA . ALA A 1 283 ? -20.033 -11.305 13.905 1.00 91.56 283 ALA A CA 1
ATOM 2302 C C . ALA A 1 283 ? -19.995 -12.795 14.257 1.00 91.56 283 ALA A C 1
ATOM 2304 O O . ALA A 1 283 ? -20.035 -13.150 15.431 1.00 91.56 283 ALA A O 1
ATOM 2305 N N . LEU A 1 284 ? -19.971 -13.660 13.239 1.00 91.12 284 LEU A N 1
ATOM 2306 C CA . LEU A 1 284 ? -20.023 -15.117 13.419 1.00 91.12 284 LEU A CA 1
ATOM 2307 C C . LEU A 1 284 ? -18.624 -15.737 13.458 1.00 91.12 284 LEU A C 1
ATOM 2309 O O . LEU A 1 284 ? -18.382 -16.686 14.195 1.00 91.12 284 LEU A O 1
ATOM 2313 N N . ALA A 1 285 ? -17.710 -15.209 12.644 1.00 92.25 285 ALA A N 1
ATOM 2314 C CA . ALA A 1 285 ? -16.334 -15.679 12.540 1.00 92.25 285 ALA A CA 1
ATOM 2315 C C . ALA A 1 285 ? -15.425 -14.549 12.025 1.00 92.25 285 ALA A C 1
ATOM 2317 O O . ALA A 1 285 ? -15.926 -13.547 11.497 1.00 92.25 285 ALA A O 1
ATOM 2318 N N . PRO A 1 286 ? -14.089 -14.689 12.123 1.00 90.69 286 PRO A N 1
ATOM 2319 C CA . PRO A 1 286 ? -13.163 -13.770 11.470 1.00 90.69 286 PRO A CA 1
ATOM 2320 C C . PRO A 1 286 ? -13.523 -13.570 9.992 1.00 90.69 286 PRO A C 1
ATOM 2322 O O . PRO A 1 286 ? -13.723 -14.533 9.253 1.00 90.69 286 PRO A O 1
ATOM 2325 N N . LYS A 1 287 ? -13.624 -12.306 9.570 1.00 89.00 287 LYS A N 1
ATOM 2326 C CA . LYS A 1 287 ? -14.036 -11.852 8.228 1.00 89.00 287 LYS A CA 1
ATOM 2327 C C . LYS A 1 287 ? -15.456 -12.250 7.803 1.00 89.00 287 LYS A C 1
ATOM 2329 O O . LYS A 1 287 ? -15.802 -12.083 6.636 1.00 89.00 287 LYS A O 1
ATOM 2334 N N . ASN A 1 288 ? -16.291 -12.706 8.737 1.00 92.12 288 ASN A N 1
ATOM 2335 C CA . ASN A 1 288 ? -17.693 -13.036 8.502 1.00 92.12 288 ASN A CA 1
ATOM 2336 C C . ASN A 1 288 ? -18.586 -12.307 9.514 1.00 92.12 288 ASN A C 1
ATOM 2338 O O . ASN A 1 288 ? -18.838 -12.781 10.627 1.00 92.12 288 ASN A O 1
ATOM 2342 N N . TYR A 1 289 ? -19.033 -11.118 9.116 1.00 90.94 289 TYR A N 1
ATOM 2343 C CA . TYR A 1 289 ? -19.914 -10.275 9.908 1.00 90.94 289 TYR A CA 1
ATOM 2344 C C . TYR A 1 289 ? -20.945 -9.573 9.027 1.00 90.94 289 TYR A C 1
ATOM 2346 O O . TYR A 1 289 ? -20.728 -9.330 7.839 1.00 90.94 289 TYR A O 1
ATOM 2354 N N . TRP A 1 290 ? -22.058 -9.198 9.643 1.00 88.19 290 TRP A N 1
ATOM 2355 C CA . TRP A 1 290 ? -23.137 -8.451 9.025 1.00 88.19 29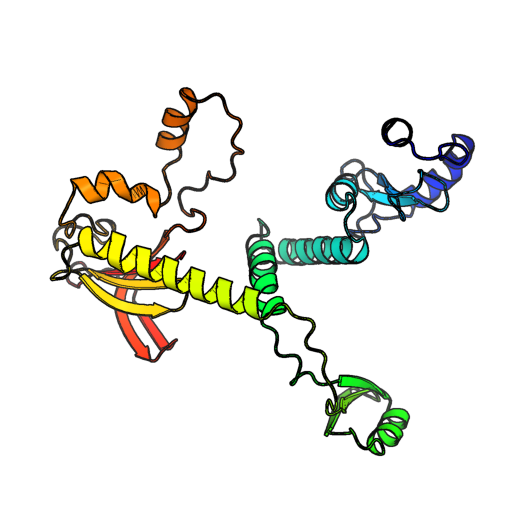0 TRP A CA 1
ATOM 2356 C C . TRP A 1 290 ? -23.478 -7.232 9.878 1.00 88.19 290 TRP A C 1
ATOM 2358 O O . TRP A 1 290 ? -23.748 -7.359 11.072 1.00 88.19 290 TRP A O 1
ATOM 2368 N N . LEU A 1 291 ? -23.449 -6.049 9.260 1.00 84.50 291 LEU A N 1
ATOM 2369 C CA . LEU A 1 291 ? -23.781 -4.772 9.890 1.00 84.50 291 LEU A CA 1
ATOM 2370 C C . LEU A 1 291 ? -25.038 -4.201 9.226 1.00 84.50 291 LEU A C 1
ATOM 2372 O O . LEU A 1 291 ? -24.997 -3.813 8.056 1.00 84.50 291 LEU A O 1
ATOM 2376 N N . ARG A 1 292 ? -26.139 -4.117 9.976 1.00 78.62 292 ARG A N 1
ATOM 2377 C CA . ARG A 1 292 ? -27.392 -3.504 9.516 1.00 78.62 292 ARG A CA 1
ATOM 2378 C C . ARG A 1 292 ? -27.372 -1.999 9.794 1.00 78.62 292 ARG A C 1
ATOM 2380 O O . ARG A 1 292 ? -27.057 -1.569 10.902 1.00 78.62 292 ARG A O 1
ATOM 2387 N N . GLN A 1 293 ? -27.718 -1.197 8.786 1.00 68.94 293 GLN A N 1
ATOM 2388 C CA . GLN A 1 293 ? -27.709 0.275 8.856 1.00 68.94 293 GLN A CA 1
ATOM 2389 C C . GLN A 1 293 ? -29.100 0.893 9.101 1.00 68.94 293 GLN A C 1
ATOM 2391 O O . GLN A 1 293 ? -29.258 2.105 8.982 1.00 68.94 293 GLN A O 1
ATOM 2396 N N . GLU A 1 294 ? -30.121 0.091 9.411 1.00 58.31 294 GLU A N 1
ATOM 2397 C CA . GLU A 1 294 ? -31.487 0.604 9.556 1.00 58.31 294 GLU A CA 1
ATOM 2398 C C . GLU A 1 294 ? -31.692 1.378 10.861 1.00 58.31 294 GLU A C 1
ATOM 2400 O O . GLU A 1 294 ? -31.276 0.951 11.938 1.00 58.31 294 GLU A O 1
ATOM 2405 N N . PHE A 1 295 ? -32.345 2.533 10.727 1.00 56.41 295 PHE A N 1
ATOM 2406 C CA . PHE A 1 295 ? -32.608 3.492 11.790 1.00 56.41 295 PHE A CA 1
ATOM 2407 C C . PHE A 1 295 ? -33.888 3.145 12.537 1.00 56.41 295 PHE A C 1
ATOM 2409 O O . PHE A 1 295 ? -34.965 3.572 12.126 1.00 56.41 295 PHE A O 1
ATOM 2416 N N . ASP A 1 296 ? -33.759 2.486 13.683 1.00 50.84 296 ASP A N 1
ATOM 2417 C CA . ASP A 1 296 ? -34.784 2.583 14.714 1.00 50.84 296 ASP A CA 1
ATOM 2418 C C . ASP A 1 296 ? -34.166 3.016 16.047 1.00 50.84 296 ASP A C 1
ATOM 2420 O O . ASP A 1 296 ? -33.081 2.585 16.432 1.00 50.84 296 ASP A O 1
ATOM 2424 N N . LYS A 1 297 ? -34.821 3.961 16.727 1.00 53.47 297 LYS A N 1
ATOM 2425 C CA . LYS A 1 297 ? -34.262 4.719 17.870 1.00 53.47 297 LYS A CA 1
ATOM 2426 C C . LYS A 1 297 ? -34.201 3.918 19.181 1.00 53.47 297 LYS A C 1
ATOM 2428 O O . LYS A 1 297 ? -33.946 4.503 20.230 1.00 53.47 297 LYS A O 1
ATOM 2433 N N . LYS A 1 298 ? -34.502 2.619 19.144 1.00 54.09 298 LYS A N 1
ATOM 2434 C CA . LYS A 1 298 ? -34.689 1.786 20.342 1.00 54.09 298 LYS A CA 1
ATOM 2435 C C . LYS A 1 298 ? -33.533 0.828 20.629 1.00 54.09 298 LYS A C 1
ATOM 2437 O O . LYS A 1 298 ? -33.437 0.367 21.761 1.00 54.09 298 LYS A O 1
ATOM 2442 N N . ASP A 1 299 ? -32.649 0.594 19.662 1.00 54.88 299 ASP A N 1
ATOM 2443 C CA . ASP A 1 299 ? -31.588 -0.409 19.771 1.00 54.88 299 ASP A CA 1
ATOM 2444 C C . ASP A 1 299 ? -30.205 0.204 20.066 1.00 54.88 299 ASP A C 1
ATOM 2446 O O . ASP A 1 299 ? -29.948 1.369 19.733 1.00 54.88 299 ASP A O 1
ATOM 2450 N N . PRO A 1 300 ? -29.293 -0.558 20.702 1.00 57.81 300 PRO A N 1
ATOM 2451 C CA . PRO A 1 300 ? -27.912 -0.135 20.927 1.00 57.81 300 PRO A CA 1
ATOM 2452 C C . PRO A 1 300 ? -27.191 0.191 19.609 1.00 57.81 300 PRO A C 1
ATOM 2454 O O . PRO A 1 300 ? -27.398 -0.451 18.583 1.00 57.81 300 PRO A O 1
ATOM 2457 N N . ILE A 1 301 ? -26.309 1.192 19.636 1.00 66.50 301 ILE A N 1
ATOM 2458 C CA . ILE A 1 301 ? -25.625 1.694 18.438 1.00 66.50 301 ILE A CA 1
ATOM 2459 C C . ILE A 1 301 ? -24.301 0.951 18.252 1.00 66.50 301 ILE A C 1
ATOM 2461 O O . ILE A 1 301 ? -23.509 0.854 19.186 1.00 66.50 301 ILE A O 1
ATOM 2465 N N . VAL A 1 302 ? -24.012 0.490 17.036 1.00 68.44 302 VAL A N 1
ATOM 2466 C CA . VAL A 1 302 ? -22.725 -0.117 16.681 1.00 68.44 302 VAL A CA 1
ATOM 2467 C C . VAL A 1 302 ? -21.894 0.859 15.855 1.00 68.44 302 VAL A C 1
ATOM 2469 O O . VAL A 1 302 ? -22.292 1.271 14.765 1.00 68.44 302 VAL A O 1
ATOM 2472 N N . VAL A 1 303 ? -20.712 1.209 16.358 1.00 73.44 303 VAL A N 1
ATOM 2473 C CA . VAL A 1 303 ? -19.761 2.114 15.706 1.00 73.44 303 VAL A CA 1
ATOM 2474 C C . VAL A 1 303 ? -18.594 1.311 15.146 1.00 73.44 303 VAL A C 1
ATOM 2476 O O . VAL A 1 303 ? -17.901 0.612 15.885 1.00 73.44 303 VAL A O 1
ATOM 2479 N N . LYS A 1 304 ? -18.337 1.455 13.842 1.00 78.88 304 LYS A N 1
ATOM 2480 C CA . LYS A 1 304 ? -17.122 0.959 13.192 1.00 78.88 304 LYS A CA 1
ATOM 2481 C C . LYS A 1 304 ? -16.124 2.095 13.020 1.00 78.88 304 LYS A C 1
ATOM 2483 O O . LYS A 1 304 ? -16.374 3.064 12.296 1.00 78.88 304 LYS A O 1
ATOM 2488 N N . LEU A 1 305 ? -14.972 1.922 13.645 1.00 72.31 305 LEU A N 1
ATOM 2489 C CA . LEU A 1 305 ? -13.818 2.792 13.512 1.00 72.31 305 LEU A CA 1
ATOM 2490 C C . LEU A 1 305 ? -12.760 2.118 12.635 1.00 72.31 305 LEU A C 1
ATOM 2492 O O . LEU A 1 305 ? -12.615 0.893 12.662 1.00 72.31 305 LEU A O 1
ATOM 2496 N N . LYS A 1 306 ? -12.014 2.916 11.870 1.00 74.44 306 LYS A N 1
ATOM 2497 C CA . LYS A 1 306 ? -10.906 2.447 11.034 1.00 74.44 306 LYS A CA 1
ATOM 2498 C C . LYS A 1 306 ? -9.790 3.469 10.929 1.00 74.44 306 LYS A C 1
ATOM 2500 O O . LYS A 1 306 ? -10.065 4.662 10.889 1.00 74.44 306 LYS A O 1
ATOM 2505 N N . GLY A 1 307 ? -8.560 3.000 10.781 1.00 57.41 307 GLY A N 1
ATOM 2506 C CA . GLY A 1 307 ? -7.394 3.844 10.525 1.00 57.41 307 GLY A CA 1
ATOM 2507 C C . GLY A 1 307 ? -6.367 3.713 11.637 1.00 57.41 307 GLY A C 1
ATOM 2508 O O . GLY A 1 307 ? -6.054 4.689 12.311 1.00 57.41 307 GLY A O 1
ATOM 2509 N N . MET A 1 308 ? -5.872 2.497 11.843 1.00 54.09 308 MET A N 1
ATOM 2510 C CA . MET A 1 308 ? -4.791 2.198 12.782 1.00 54.09 308 MET A CA 1
ATOM 2511 C C . MET A 1 308 ? -3.615 1.605 12.026 1.00 54.09 308 MET A C 1
ATOM 2513 O O . MET A 1 308 ? -3.871 0.755 11.145 1.00 54.09 308 MET A O 1
#

Foldseek 3Di:
DVCVVVVADDPQADDPVCVVVVVVCLQPHAAPQARHRADPVFHWDWAFCQPRHHHHPVGTDIHTPVLSVQPPPHHRVVSSVLNNVLVVCCVVVVVPSPVVVVCVVVVVLVQLQDDQQPDKDKDKDFQVVVVVCVPDPQWDDKDDPDDRIIITTGHDPDDDNPHNNVVSVVVQVVQVVLVCCCVPVPVPLFFDVVQKDWDDDDRFKTKIWGNADLVDFQVCPRVRGTPDPVSCVVCVVVAAQDAPVVVVVVCVVPPDDDDCPSPDNADDQSHKGWDDKAQDKDDDDVVDIDGHRDDDSPGTMMTMMGHD